Protein 4N73 (pdb70)

Nearest PDB structures (foldseek):
  6wms-assembly1_A  TM=9.899E-01  e=1.763E-24  Homo sapiens
  2v7c-assembly2_B  TM=9.076E-01  e=6.063E-20  Homo sapiens
  2v0v-assembly4_D  TM=8.828E-01  e=4.404E-19  Homo sapiens
  8d8i-assembly1_A  TM=8.859E-01  e=1.112E-15  Homo sapiens
  1s9q-assembly1_B  TM=8.110E-01  e=9.379E-07  Mus musculus

CATH classification: 1.10.565.10

Sequence (198 aa):
HLVCPMSKSPYVDPHKSGHEIWEEFSMSFTPAVKEVVEFAKRIPGFRDLSQHDQVNLLKAGTFEVLMVRFASLFDAKERTVTFLSGKKYSVDDLHSMGAGDLLNSMFEFSEKLNALQLSDEEMSLFTAVVLVSADRSGIENVNSVEALQETLIRALRTLIMKNHPNEASIFTKLLLKLPDLRSLNNNMHSEELLAFKVH

Solvent-accessible surface area: 11214 Å² total; per-residue (Å²): 113,15,48,29,18,30,9,68,24,0,142,37,60,130,174,77,64,28,137,85,12,94,80,74,21,24,138,19,42,41,68,6,53,131,85,5,56,100,38,0,75,156,9,92,23,0,126,131,10,39,133,78,0,7,98,24,0,26,166,25,0,22,42,2,5,19,10,3,118,26,1,84,24,9,47,34,184,108,170,24,0,25,2,62,53,48,115,130,31,38,21,114,80,2,76,100,23,60,15,29,120,25,18,55,34,17,21,122,14,1,93,138,7,58,64,36,145,31,52,125,125,4,48,50,35,1,10,6,0,1,0,0,10,0,59,61,105,33,17,115,72,63,122,44,0,80,59,18,41,95,82,17,30,147,42,0,113,86,20,0,84,146,59,42,102,145,87,60,56,7,26,71,95,0,53,110,21,31,83,71,0,61,56,6,21,89,66,37,47,124,108,86,152,83,62,77,31,221

Secondary structure (DSSP, 8-state):
----TTSS-S---TTS-HHHHHHHHHHHHHHHHHHHHHHHTTSGGGGGS-HHHHHHHHHHHHHHHHHHHTGGGEETTTTEEE-TTS-EEEHHHHHHTT--HHHHHHHHHHHHHHHT---HHHHHHHHHHHHHTS--TT-S-HHHHHHHHHHHHHHHHHHHHHH-TT-THHHHHHHHHHHHHHHHHHHHHHHHHT----

Foldseek 3Di:
DQLDLLALDRDDDLVDDPVRRVVNSCVSNVVLLVVVVVLLVPLVLLVVADPQQNVVLSVQQSQLLVLLVLLVQQDLVQQWGQHSNRDIDHPVVSVVVPDDDLVVLSNVLSVVSVVLVDDPVLSSLLSNLRSLLGDCVRPDCVVSSVVSNVVSLVVNQVVCCVVPVPCSVVSVVSVVCNVSSVVSSVVVVVVVVPDDSD

GO terms:
  GO:1990837 sequence-specific double-stranded DNA binding (F, IDA)
  GO:0005634 nucleus (C, IDA)
  GO:0000978 RNA polymerase II cis-regulatory region sequence-specific DNA binding (F, IDA)
  GO:0045892 negative regulation of DNA-templated transcription (P, IDA)
  GO:0005515 protein binding (F, IPI)
  GO:0005654 nucleoplasm (C, TAS)
  GO:0005654 nucleoplasm (C, IDA)
  GO:0004879 nuclear receptor activity (F, TAS)
  GO:0005634 nucleus (C, TAS)
  GO:0006355 regulation of DNA-templated transcription (P, TAS)

B-factor: mean 26.61, std 11.88, range [7.2, 94.13]

InterPro domains:
  IPR000536 Nuclear hormone receptor, ligand-binding domain [PF00104] (403-577)
  IPR000536 Nuclear hormone receptor, ligand-binding domain [PS51843] (369-579)
  IPR000536 Nuclear hormone receptor, ligand-binding domain [SM00430] (407-565)
  IPR001628 Zinc finger, nuclear hormone receptor-type [PF00105] (102-171)
  IPR001628 Zinc finger, nuclear hormone receptor-type [PR00047] (103-119)
  IPR001628 Zinc finger, nuclear hormone receptor-type [PR00047] (119-134)
  IPR001628 Zinc finger, nuclear hormone receptor-type [PR00047] (153-161)
  IPR001628 Zinc finger, nuclear hormone receptor-type [PR00047] (161-169)
  IPR001628 Zinc finger, nuclear hormone receptor-type [PS00031] (103-129)
  IPR001628 Zinc finger, nuclear hormone receptor-type [PS51030] (100-176)
  IPR001628 Zinc finger, nuclear hormone receptor-type [SM00399] (100-172)
  IPR001723 Nuclear hormone receptor [PR00398] (165-175)
  IPR001723 Nuclear hormone receptor [PR00398] (408-429)
  IPR001723 Nuclear hormone receptor [PR00398] (429-445)
  IPR001723 Nuclear hormone receptor [PR00398] (496-511)
  IPR001723 Nuclear hormone receptor [PR00398] (553-570)
  IPR013088 Zinc finger, NHR/GATA-type [G3DSA:3.30.50.10] (94-187)
  IPR035500 Nuclear hormone receptor-like domain superfamily [G3DSA:1.10.565.10] (232-579)
  IPR035500 Nuclear hormone receptor-like domain superfamily [SSF48508] (379-577)
  IPR050234 Nuclear hormone receptor family NR1 subfamily [PTHR24082] (50-577)

Structure (mmCIF, N/CA/C/O backbone):
data_4N73
#
_entry.id   4N73
#
_cell.length_a   73.660
_cell.length_b   48.680
_cell.length_c   69.750
_cell.angle_alpha   90.00
_cell.angle_beta   90.00
_cell.angle_gamma   90.00
#
_symmetry.space_group_name_H-M   'P 21 21 2'
#
loop_
_entity.id
_entity.type
_entity.pdbx_description
1 polymer 'Nuclear receptor subfamily 1 group D member 2'
2 non-polymer 'PROTOPORPHYRIN IX CONTAINING CO'
3 water water
#
loop_
_atom_site.group_PDB
_atom_site.id
_atom_site.type_symbol
_atom_site.label_atom_id
_atom_site.label_alt_id
_atom_site.label_comp_id
_atom_site.label_asym_id
_atom_site.label_entity_id
_atom_site.label_seq_id
_atom_site.pdbx_PDB_ins_code
_atom_site.Cartn_x
_atom_site.Cartn_y
_atom_site.Cartn_z
_atom_site.occupancy
_atom_site.B_iso_or_equiv
_atom_site.auth_seq_id
_atom_site.auth_comp_id
_atom_site.auth_asym_id
_atom_site.auth_atom_id
_atom_site.pdbx_PDB_model_num
ATOM 1 N N . HIS A 1 2 ? 14.023 -9.838 -35.044 1.00 24.73 381 HIS A N 1
ATOM 2 C CA . HIS A 1 2 ? 14.647 -9.786 -33.739 1.00 27.07 381 HIS A CA 1
ATOM 3 C C . HIS A 1 2 ? 14.489 -11.096 -33.003 1.00 29.24 381 HIS A C 1
ATOM 4 O O . HIS A 1 2 ? 13.802 -12.040 -33.463 1.00 28.97 381 HIS A O 1
ATOM 18 N N . LEU A 1 3 ? 15.145 -11.130 -31.852 1.00 24.89 382 LEU A N 1
ATOM 19 C CA . LEU A 1 3 ? 15.102 -12.266 -30.949 1.00 29.98 382 LEU A CA 1
ATOM 20 C C . LEU A 1 3 ? 14.957 -11.743 -29.526 1.00 21.64 382 LEU A C 1
ATOM 21 O O . LEU A 1 3 ? 15.955 -11.525 -28.854 1.00 24.71 382 LEU A O 1
ATOM 37 N N . VAL A 1 4 ? 13.723 -11.535 -29.073 1.00 19.79 383 VAL A N 1
ATOM 38 C CA . VAL A 1 4 ? 13.493 -10.771 -27.842 1.00 23.72 383 VAL A CA 1
ATOM 39 C C . VAL A 1 4 ? 13.497 -11.628 -26.574 1.00 24.10 383 VAL A C 1
ATOM 40 O O . VAL A 1 4 ? 12.787 -11.365 -25.609 1.00 13.35 383 VAL A O 1
ATOM 53 N N . CYS A 1 5 ? 14.353 -12.630 -26.561 1.00 22.70 384 CYS A N 1
ATOM 54 C CA . CYS A 1 5 ? 14.482 -13.495 -25.405 1.00 14.39 384 CYS A CA 1
ATOM 55 C C . CYS A 1 5 ? 15.749 -13.138 -24.683 1.00 17.75 384 CYS A C 1
ATOM 56 O O . CYS A 1 5 ? 16.818 -13.152 -25.324 1.00 20.55 384 CYS A O 1
ATOM 64 N N . PRO A 1 6 ?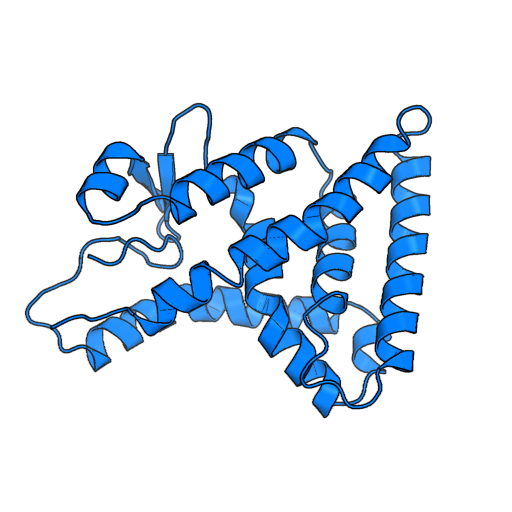 15.665 -12.829 -23.378 1.00 17.95 385 PRO A N 1
ATOM 65 C CA . PRO A 1 6 ? 16.882 -12.390 -22.685 1.00 21.65 385 PRO A CA 1
ATOM 66 C C . PRO A 1 6 ? 17.922 -13.470 -22.417 1.00 19.53 385 PRO A C 1
ATOM 67 O O . PRO A 1 6 ? 18.966 -13.181 -21.831 1.00 19.34 385 PRO A O 1
ATOM 78 N N . MET A 1 7 ? 17.641 -14.704 -22.810 1.00 12.11 386 MET A N 1
ATOM 79 C CA . MET A 1 7 ? 18.656 -15.746 -22.794 1.00 17.76 386 MET A CA 1
ATOM 80 C C . MET A 1 7 ? 19.652 -15.543 -23.960 1.00 19.78 386 MET A C 1
ATOM 81 O O . MET A 1 7 ? 20.741 -16.143 -23.996 1.00 21.29 386 MET A O 1
ATOM 95 N N . SER A 1 8 ? 19.251 -14.748 -24.947 1.00 15.49 387 SER A N 1
ATOM 96 C CA . SER A 1 8 ? 20.158 -14.312 -26.005 1.00 15.22 387 SER A CA 1
ATOM 97 C C . SER A 1 8 ? 21.188 -13.282 -25.488 1.00 27.80 387 SER A C 1
ATOM 98 O O . SER A 1 8 ? 20.999 -12.673 -24.411 1.00 21.77 387 SER A O 1
ATOM 106 N N . LYS A 1 9 ? 22.279 -13.072 -26.237 1.00 26.05 388 LYS A N 1
ATOM 107 C CA . LYS A 1 9 ? 23.213 -12.000 -25.887 1.00 26.93 388 LYS A CA 1
ATOM 108 C C . LYS A 1 9 ? 22.641 -10.646 -26.304 1.00 23.92 388 LYS A C 1
ATOM 109 O O . LYS A 1 9 ? 22.962 -9.632 -25.710 1.00 29.98 388 LYS A O 1
ATOM 116 N N . SER A 1 10 ? 21.797 -10.638 -27.327 1.00 27.81 389 SER A N 1
ATOM 117 C CA . SER A 1 10 ? 21.188 -9.400 -27.815 1.00 24.67 389 SER A CA 1
ATOM 118 C C . SER A 1 10 ? 19.933 -9.727 -28.603 1.00 26.34 389 SER A C 1
ATOM 119 O O . SER A 1 10 ? 19.806 -10.816 -29.161 1.00 22.51 389 SER A O 1
ATOM 127 N N . PRO A 1 11 ? 18.997 -8.776 -28.668 1.00 27.01 390 PRO A N 1
ATOM 128 C CA . PRO A 1 11 ? 17.786 -9.007 -29.442 1.00 23.67 390 PRO A CA 1
ATOM 129 C C . PRO A 1 11 ? 17.967 -8.756 -30.939 1.00 21.64 390 PRO A C 1
ATOM 130 O O . PRO A 1 11 ? 17.044 -8.975 -31.693 1.00 23.71 390 PRO A O 1
ATOM 141 N N . TYR A 1 12 ? 19.133 -8.280 -31.358 1.00 22.30 391 TYR A N 1
ATOM 142 C CA . TYR A 1 12 ? 19.345 -7.987 -32.765 1.00 21.58 391 TYR A CA 1
ATOM 143 C C . TYR A 1 12 ? 19.854 -9.218 -33.470 1.00 25.52 391 TYR A C 1
ATOM 144 O O . TYR A 1 12 ? 20.729 -9.904 -32.972 1.00 36.09 391 TYR A O 1
ATOM 162 N N . VAL A 1 13 ? 19.249 -9.490 -34.617 1.00 24.14 392 VAL A N 1
ATOM 163 C CA . VAL A 1 13 ? 19.549 -10.643 -35.452 1.00 35.90 392 VAL A CA 1
ATOM 164 C C . VAL A 1 13 ? 20.075 -10.218 -36.824 1.00 36.65 392 VAL A C 1
ATOM 165 O O . VAL A 1 13 ? 19.428 -9.430 -37.536 1.00 33.93 392 VAL A O 1
ATOM 178 N N . ASP A 1 14 ? 21.250 -10.743 -37.175 1.00 31.34 393 ASP A N 1
ATOM 179 C CA . ASP A 1 14 ? 21.850 -10.524 -38.492 1.00 38.05 393 ASP A CA 1
ATOM 180 C C . ASP A 1 14 ? 21.024 -11.155 -39.603 1.00 39.74 393 ASP A C 1
ATOM 181 O O . ASP A 1 14 ? 21.026 -12.382 -39.753 1.00 33.49 393 ASP A O 1
ATOM 190 N N . PRO A 1 15 ? 20.377 -10.323 -40.439 1.00 39.78 394 PRO A N 1
ATOM 191 C CA . PRO A 1 15 ? 19.483 -10.899 -41.446 1.00 44.63 394 PRO A CA 1
ATOM 192 C C . PRO A 1 15 ? 20.200 -11.645 -42.572 1.00 34.30 394 PRO A C 1
ATOM 193 O O . PRO A 1 15 ? 19.503 -12.172 -43.423 1.00 38.06 394 PRO A O 1
ATOM 204 N N . HIS A 1 16 ? 21.532 -11.698 -42.588 1.00 35.34 395 HIS A N 1
ATOM 205 C CA . HIS A 1 16 ? 22.216 -12.502 -43.606 1.00 49.36 395 HIS A CA 1
ATOM 206 C C . HIS A 1 16 ? 22.441 -13.945 -43.135 1.00 46.97 395 HIS A C 1
ATOM 207 O O . HIS A 1 16 ? 22.463 -14.880 -43.947 1.00 45.54 395 HIS A O 1
ATOM 222 N N . LYS A 1 17 ? 22.612 -14.116 -41.828 1.00 41.16 396 LYS A N 1
ATOM 223 C CA . LYS A 1 17 ? 22.860 -15.430 -41.249 1.00 33.84 396 LYS A CA 1
ATOM 224 C C . LYS A 1 17 ? 21.666 -16.360 -41.447 1.00 33.78 396 LYS A C 1
ATOM 225 O O . LYS A 1 17 ? 20.522 -15.917 -41.467 1.00 24.54 396 LYS A O 1
ATOM 244 N N . SER A 1 18 ? 21.923 -17.655 -41.615 1.00 31.31 397 SER A N 1
ATOM 245 C CA . SER A 1 18 ? 20.827 -18.593 -41.794 1.00 30.97 397 SER A CA 1
ATOM 246 C C . SER A 1 18 ? 20.230 -18.876 -40.433 1.00 26.52 397 SER A C 1
ATOM 247 O O . SER A 1 18 ? 20.871 -18.641 -39.408 1.00 29.85 397 SER A O 1
ATOM 255 N N . GLY A 1 19 ? 19.006 -19.392 -40.435 1.00 31.13 398 GLY A N 1
ATOM 256 C CA . GLY A 1 19 ? 18.339 -19.801 -39.218 1.00 39.49 398 GLY A CA 1
ATOM 257 C C . GLY A 1 19 ? 19.149 -20.800 -38.411 1.00 33.85 398 GLY A C 1
ATOM 258 O O . GLY A 1 19 ? 19.149 -20.749 -37.176 1.00 27.94 398 GLY A O 1
ATOM 262 N N . HIS A 1 20 ? 19.857 -21.708 -39.078 1.00 32.01 399 HIS A N 1
ATOM 263 C CA . HIS A 1 20 ? 20.615 -22.682 -38.315 1.00 27.38 399 HIS A CA 1
ATOM 264 C C . HIS A 1 20 ? 21.695 -21.929 -37.564 1.00 24.11 399 HIS A C 1
ATOM 265 O O . HIS A 1 20 ? 21.970 -22.172 -36.379 1.00 21.08 399 HIS A O 1
ATOM 280 N N . GLU A 1 21 ? 22.317 -21.010 -38.280 1.00 24.43 400 GLU A N 1
ATOM 281 C CA . GLU A 1 21 ? 23.418 -20.241 -37.735 1.00 29.72 400 GLU A CA 1
ATOM 282 C C . GLU A 1 21 ? 22.931 -19.365 -36.561 1.00 21.56 400 GLU A C 1
ATOM 283 O O . GLU A 1 21 ? 23.606 -19.256 -35.541 1.00 22.13 400 GLU A O 1
ATOM 295 N N . ILE A 1 22 ? 21.765 -18.750 -36.710 1.00 24.21 401 ILE A N 1
ATOM 296 C CA . ILE A 1 22 ? 21.201 -17.913 -35.644 1.00 24.92 401 ILE A CA 1
ATOM 297 C C . ILE A 1 22 ? 20.971 -18.754 -34.392 1.00 25.83 401 ILE A C 1
ATOM 298 O O . ILE A 1 22 ? 21.400 -18.393 -33.297 1.00 24.56 401 ILE A O 1
ATOM 314 N N . TRP A 1 23 ? 20.330 -19.903 -34.579 1.00 24.78 402 TRP A N 1
ATOM 315 C CA . TRP A 1 23 ? 20.000 -20.779 -33.457 1.00 29.05 402 TRP A CA 1
ATOM 316 C C . TRP A 1 23 ? 21.234 -21.296 -32.730 1.00 25.93 402 TRP A C 1
ATOM 317 O O . TRP A 1 23 ? 21.253 -21.434 -31.503 1.00 24.93 402 TRP A O 1
ATOM 338 N N . GLU A 1 24 ? 22.270 -21.594 -33.499 1.00 22.12 403 GLU A N 1
ATOM 339 C CA . GLU A 1 24 ? 23.493 -22.116 -32.938 1.00 31.11 403 GLU A CA 1
ATOM 340 C C . GLU A 1 24 ? 24.162 -21.038 -32.102 1.00 25.48 403 GLU A C 1
ATOM 341 O O . GLU A 1 24 ? 24.680 -21.304 -31.032 1.00 19.51 403 GLU A O 1
ATOM 353 N N . GLU A 1 25 ? 24.169 -19.813 -32.615 1.00 25.37 404 GLU A N 1
ATOM 354 C CA . GLU A 1 25 ? 24.685 -18.699 -31.839 1.00 25.95 404 GLU A CA 1
ATOM 355 C C . GLU A 1 25 ? 23.873 -18.567 -30.543 1.00 18.45 404 GLU A C 1
ATOM 356 O O . GLU A 1 25 ? 24.426 -18.536 -29.450 1.00 21.08 404 GLU A O 1
ATOM 363 N N . PHE A 1 26 ? 22.561 -18.531 -30.671 1.00 21.53 405 PHE A N 1
ATOM 364 C CA . PHE A 1 26 ? 21.671 -18.418 -29.517 1.00 23.19 405 PHE A CA 1
ATOM 365 C C . PHE A 1 26 ? 22.018 -19.510 -28.490 1.00 20.65 405 PHE A C 1
ATOM 366 O O . PHE A 1 26 ? 22.085 -19.258 -27.291 1.00 22.62 405 PHE A O 1
ATOM 383 N N . SER A 1 27 ? 22.318 -20.711 -28.978 1.00 24.43 406 SER A N 1
ATOM 384 C CA . SER A 1 27 ? 22.539 -21.869 -28.100 1.00 23.59 406 SER A CA 1
ATOM 385 C C . SER A 1 27 ? 23.803 -21.775 -27.241 1.00 24.09 406 SER A C 1
ATOM 386 O O . SER A 1 27 ? 23.866 -22.317 -26.131 1.00 19.58 406 SER A O 1
ATOM 394 N N . MET A 1 28 ? 24.831 -21.127 -27.765 1.00 21.56 407 MET A N 1
ATOM 395 C CA . MET A 1 28 ? 26.021 -20.868 -26.986 1.00 24.08 407 MET A CA 1
ATOM 396 C C . MET A 1 28 ? 25.699 -19.948 -25.829 1.00 22.95 407 MET A C 1
ATOM 397 O O . MET A 1 28 ? 26.389 -19.954 -24.823 1.00 21.57 407 MET A O 1
ATOM 411 N N . SER A 1 29 ? 24.658 -19.138 -25.987 1.00 24.17 408 SER A N 1
ATOM 412 C CA . SER A 1 29 ? 24.236 -18.244 -24.927 1.00 20.32 408 SER A CA 1
ATOM 413 C C . SER A 1 29 ? 23.361 -18.962 -23.890 1.00 24.31 408 SER A C 1
ATOM 414 O O . SER A 1 29 ? 23.624 -18.841 -22.709 1.00 20.13 408 SER A O 1
ATOM 422 N N . PHE A 1 30 ? 22.338 -19.719 -24.306 1.00 28.51 409 PHE A N 1
ATOM 423 C CA . PHE A 1 30 ? 21.450 -20.340 -23.312 1.00 22.09 409 PHE A CA 1
ATOM 424 C C . PHE A 1 30 ? 21.927 -21.704 -22.790 1.00 22.14 409 PHE A C 1
ATOM 425 O O . PHE A 1 30 ? 21.514 -22.103 -21.703 1.00 17.80 409 PHE A O 1
ATOM 442 N N . THR A 1 31 ? 22.781 -22.421 -23.521 1.00 21.05 410 THR A N 1
ATOM 443 C CA . THR A 1 31 ? 23.099 -23.787 -23.112 1.00 24.14 410 THR A CA 1
ATOM 444 C C . THR A 1 31 ? 23.747 -23.833 -21.710 1.00 22.86 410 THR A C 1
ATOM 445 O O . THR A 1 31 ? 23.386 -24.673 -20.882 1.00 24.42 410 THR A O 1
ATOM 456 N N . PRO A 1 32 ? 24.698 -22.936 -21.427 1.00 24.20 411 PRO A N 1
ATOM 457 C CA . PRO A 1 32 ? 25.284 -22.967 -20.077 1.00 23.14 411 PRO A CA 1
ATOM 458 C C . PRO A 1 32 ? 24.261 -22.819 -18.947 1.00 26.79 411 PRO A C 1
ATOM 459 O O . PRO A 1 32 ? 24.445 -23.399 -17.884 1.00 23.04 411 PRO A O 1
ATOM 470 N N . ALA A 1 33 ? 23.200 -22.048 -19.173 1.00 24.23 412 ALA A N 1
ATOM 471 C CA . ALA A 1 33 ? 22.182 -21.902 -18.162 1.00 22.24 412 ALA A CA 1
ATOM 472 C C . ALA A 1 33 ? 21.433 -23.220 -18.004 1.00 25.26 412 ALA A C 1
ATOM 473 O O . ALA A 1 33 ? 21.139 -23.640 -16.887 1.00 20.74 412 ALA A O 1
ATOM 480 N N . VAL A 1 34 ? 21.121 -23.867 -19.125 1.00 18.41 413 VAL A N 1
ATOM 481 C CA . VAL A 1 34 ? 20.457 -25.163 -19.084 1.00 24.12 413 VAL A CA 1
ATOM 482 C C . VAL A 1 34 ? 21.260 -26.199 -18.296 1.00 22.76 413 VAL A C 1
ATOM 483 O O . VAL A 1 34 ?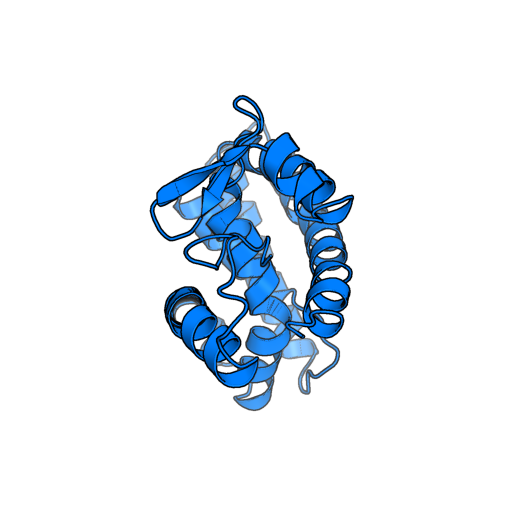 20.721 -26.910 -17.423 1.00 20.71 413 VAL A O 1
ATOM 496 N N . LYS A 1 35 ? 22.549 -26.301 -18.596 1.00 21.95 414 LYS A N 1
ATOM 497 C CA . LYS A 1 35 ? 23.402 -27.291 -17.936 1.00 23.13 414 LYS A CA 1
ATOM 498 C C . LYS A 1 35 ? 23.451 -27.036 -16.451 1.00 24.71 414 LYS A C 1
ATOM 499 O O . LYS A 1 35 ? 23.615 -27.977 -15.662 1.00 20.05 414 LYS A O 1
ATOM 518 N N . GLU A 1 36 ? 23.315 -25.760 -16.062 1.00 19.54 415 GLU A N 1
ATOM 519 C CA . GLU A 1 36 ? 23.358 -25.386 -14.657 1.00 20.14 415 GLU A CA 1
ATOM 520 C C . GLU A 1 36 ? 22.143 -25.925 -13.881 1.00 21.99 415 GLU A C 1
ATOM 521 O O . GLU A 1 36 ? 22.262 -26.295 -12.697 1.00 18.55 415 GLU A O 1
ATOM 533 N N . VAL A 1 37 ? 20.993 -25.985 -14.559 1.00 19.83 416 VAL A N 1
ATOM 534 C CA . VAL A 1 37 ? 19.809 -26.623 -13.995 1.00 17.49 416 VAL A CA 1
ATOM 535 C C . VAL A 1 37 ? 20.027 -28.144 -13.799 1.00 12.35 416 VAL A C 1
ATOM 536 O O . VAL A 1 37 ? 19.648 -28.703 -12.761 1.00 16.78 416 VAL A O 1
ATOM 549 N N . VAL A 1 38 ? 20.677 -28.808 -14.755 1.00 15.17 417 VAL A N 1
ATOM 550 C CA . VAL A 1 38 ? 21.023 -30.221 -14.580 1.00 18.81 417 VAL A CA 1
ATOM 551 C C . VAL A 1 38 ? 21.888 -30.446 -13.345 1.00 21.36 417 VAL A C 1
ATOM 552 O O . VAL A 1 38 ? 21.639 -31.376 -12.552 1.00 19.05 417 VAL A O 1
ATOM 565 N N . GLU A 1 39 ? 22.902 -29.606 -13.173 1.00 15.88 418 GLU A N 1
ATOM 566 C CA . GLU A 1 39 ? 23.789 -29.712 -12.011 1.00 25.39 418 GLU A CA 1
ATOM 567 C C . GLU A 1 39 ? 23.051 -29.485 -10.697 1.00 22.52 418 GLU A C 1
ATOM 568 O O . GLU A 1 39 ? 23.324 -30.146 -9.688 1.00 23.19 418 GLU A O 1
ATOM 580 N N . PHE A 1 40 ? 22.095 -28.563 -10.729 1.00 17.45 419 PHE A N 1
ATOM 581 C CA . PHE A 1 40 ? 21.286 -28.244 -9.577 1.00 20.90 419 PHE A CA 1
ATOM 582 C C . PHE A 1 40 ? 20.373 -29.424 -9.196 1.00 16.02 419 PHE A C 1
ATOM 583 O O . PHE A 1 40 ? 20.208 -29.758 -8.021 1.00 17.27 419 PHE A O 1
ATOM 600 N N . ALA A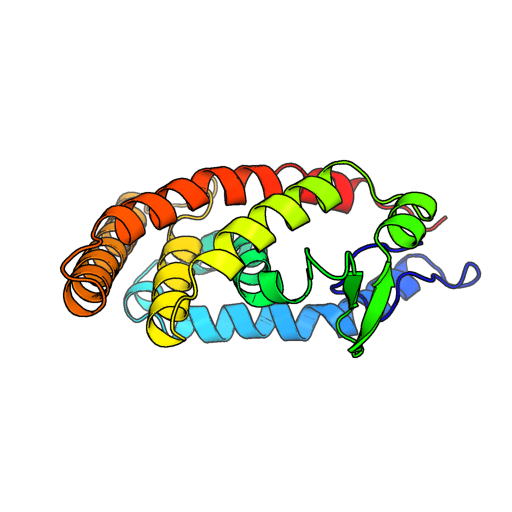 1 41 ? 19.782 -30.037 -10.210 1.00 14.47 420 ALA A N 1
ATOM 601 C CA . ALA A 1 41 ? 18.902 -31.183 -10.027 1.00 13.23 420 ALA A CA 1
ATOM 602 C C . ALA A 1 41 ? 19.680 -32.262 -9.307 1.00 21.62 420 ALA A C 1
ATOM 603 O O . ALA A 1 41 ? 19.227 -32.821 -8.300 1.00 16.25 420 ALA A O 1
ATOM 610 N N . LYS A 1 42 ? 20.881 -32.526 -9.815 1.00 23.95 421 LYS A N 1
ATOM 611 C CA . LYS A 1 42 ? 21.729 -33.570 -9.249 1.00 28.35 421 LYS A CA 1
ATOM 612 C C . LYS A 1 42 ? 22.026 -33.348 -7.776 1.00 25.03 421 LYS A C 1
ATOM 613 O O . LYS A 1 42 ? 22.395 -34.298 -7.086 1.00 26.31 421 LYS A O 1
ATOM 632 N N . ARG A 1 43 ? 21.842 -32.124 -7.280 1.00 21.88 422 ARG A N 1
ATOM 633 C CA . ARG A 1 43 ? 22.127 -31.850 -5.871 1.00 24.06 422 ARG A CA 1
ATOM 634 C C . ARG A 1 43 ? 20.901 -31.933 -4.986 1.00 23.10 422 ARG A C 1
ATOM 635 O O . ARG A 1 43 ? 21.032 -31.912 -3.765 1.00 25.09 422 ARG A O 1
ATOM 656 N N . ILE A 1 44 ? 19.720 -32.070 -5.583 1.00 17.98 423 ILE A N 1
ATOM 657 C CA . ILE A 1 44 ? 18.536 -32.433 -4.819 1.00 16.63 423 ILE A CA 1
ATOM 658 C C . ILE A 1 44 ? 18.614 -33.949 -4.491 1.00 17.06 423 ILE A C 1
ATOM 659 O O . ILE A 1 44 ? 18.412 -34.777 -5.369 1.00 23.71 423 ILE A O 1
ATOM 675 N N . PRO A 1 45 ? 18.884 -34.332 -3.231 1.00 26.02 424 PRO A N 1
ATOM 676 C CA . PRO A 1 45 ? 19.202 -35.764 -3.004 1.00 26.06 424 PRO A CA 1
ATOM 677 C C . PRO A 1 45 ? 18.138 -36.782 -3.495 1.00 27.27 424 PRO A C 1
ATOM 678 O O . PRO A 1 45 ? 18.488 -37.790 -4.109 1.00 21.32 424 PRO A O 1
ATOM 689 N N . GLY A 1 46 ? 16.860 -36.508 -3.271 1.00 18.74 425 GLY A N 1
ATOM 690 C CA . GLY A 1 46 ? 15.823 -37.425 -3.708 1.00 17.11 425 GLY A CA 1
ATOM 691 C C . GLY A 1 46 ? 15.631 -37.523 -5.202 1.00 15.52 425 GLY A C 1
ATOM 692 O O . GLY A 1 46 ? 15.002 -38.476 -5.699 1.00 17.70 425 GLY A O 1
ATOM 696 N N . PHE A 1 47 ? 16.141 -36.532 -5.945 1.00 19.93 426 PHE A N 1
ATOM 697 C CA . PHE A 1 47 ? 16.071 -36.547 -7.409 1.00 14.40 426 PHE A CA 1
ATOM 698 C C . PHE A 1 47 ? 16.845 -37.731 -8.028 1.00 17.35 426 PHE A C 1
ATOM 699 O O . PHE A 1 47 ? 16.385 -38.364 -8.984 1.00 12.30 426 PHE A O 1
ATOM 716 N N . ARG A 1 48 ? 18.008 -38.043 -7.465 1.00 12.74 427 ARG A N 1
ATOM 717 C CA . ARG A 1 48 ? 18.808 -39.180 -7.927 1.00 17.56 427 ARG A CA 1
ATOM 718 C C . ARG A 1 48 ? 18.120 -40.535 -7.711 1.00 15.11 427 ARG A C 1
ATOM 719 O O . ARG A 1 48 ? 18.542 -41.541 -8.285 1.00 18.50 427 ARG A O 1
ATOM 740 N N . ASP A 1 49 ? 17.102 -40.573 -6.857 1.00 15.34 428 ASP A N 1
ATOM 741 C CA . ASP A 1 49 ? 16.383 -41.827 -6.547 1.00 15.80 428 ASP A CA 1
ATOM 742 C C . ASP A 1 49 ? 15.174 -42.009 -7.460 1.00 19.67 428 ASP A C 1
ATOM 743 O O . ASP A 1 49 ? 14.610 -43.117 -7.549 1.00 13.46 428 ASP A O 1
ATOM 752 N N . LEU A 1 50 ? 14.785 -40.958 -8.178 1.00 12.15 429 LEU A N 1
ATOM 753 C CA . LEU A 1 50 ? 13.806 -41.115 -9.251 1.00 13.32 429 LEU A CA 1
ATOM 754 C C . LEU A 1 50 ? 14.400 -41.956 -10.375 1.00 15.39 429 LEU A C 1
ATOM 755 O O . LEU A 1 50 ? 15.617 -42.014 -10.538 1.00 14.74 429 LEU A O 1
ATOM 771 N N . SER A 1 51 ? 13.541 -42.579 -11.172 1.00 13.18 430 SER A N 1
ATOM 772 C CA . SER A 1 51 ? 13.984 -43.312 -12.356 1.00 18.41 430 SER A CA 1
ATOM 773 C C . SER A 1 51 ? 14.762 -42.409 -13.296 1.00 18.24 430 SER A C 1
ATOM 774 O O . SER A 1 51 ? 14.523 -41.195 -13.330 1.00 17.30 430 SER A O 1
ATOM 782 N N . GLN A 1 52 ? 15.708 -42.965 -14.050 1.00 19.31 431 GLN A N 1
ATOM 783 C CA . GLN A 1 52 ? 16.452 -42.1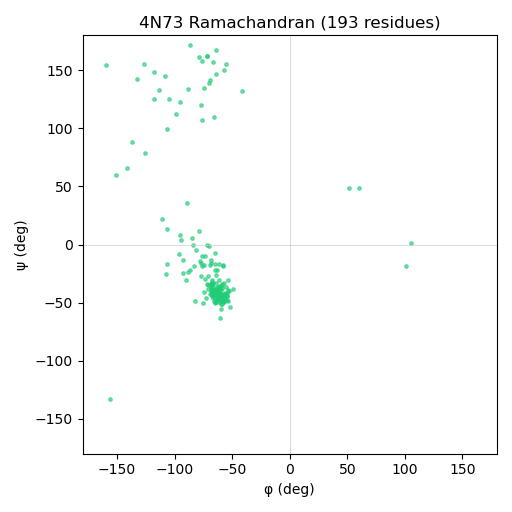42 -15.017 1.00 21.13 431 GLN A CA 1
ATOM 784 C C . GLN A 1 52 ? 15.476 -41.442 -15.989 1.00 18.73 431 GLN A C 1
ATOM 785 O O . GLN A 1 52 ? 15.652 -40.265 -16.378 1.00 13.52 431 GLN A O 1
ATOM 799 N N . HIS A 1 53 ? 14.472 -42.198 -16.419 1.00 14.75 432 HIS A N 1
ATOM 800 C CA . HIS A 1 53 ? 13.496 -41.667 -17.349 1.00 19.35 432 HIS A CA 1
ATOM 801 C C . HIS A 1 53 ? 12.787 -40.485 -16.717 1.00 17.82 432 HIS A C 1
ATOM 802 O O . HIS A 1 53 ? 12.545 -39.503 -17.377 1.00 13.60 432 HIS A O 1
ATOM 817 N N . ASP A 1 54 ? 12.428 -40.591 -15.448 1.00 14.54 433 ASP A N 1
ATOM 818 C CA . ASP A 1 54 ? 11.675 -39.520 -14.820 1.00 18.02 433 ASP A CA 1
ATOM 819 C C . ASP A 1 54 ? 12.557 -38.315 -14.545 1.00 17.17 433 ASP A C 1
ATOM 820 O O . ASP A 1 54 ? 12.061 -37.182 -14.530 1.00 16.08 433 ASP A O 1
ATOM 829 N N . GLN A 1 55 ? 13.853 -38.538 -14.310 1.00 15.09 434 GLN A N 1
ATOM 830 C CA . GLN A 1 55 ? 14.744 -37.401 -14.070 1.00 20.82 434 GLN A CA 1
ATOM 831 C C . GLN A 1 55 ? 14.792 -36.501 -15.304 1.00 18.41 434 GLN A C 1
ATOM 832 O O . GLN A 1 55 ? 14.688 -35.253 -15.229 1.00 13.98 434 GLN A O 1
ATOM 846 N N . VAL A 1 56 ? 14.961 -37.170 -16.429 1.00 18.27 435 VAL A N 1
ATOM 847 C CA . VAL A 1 56 ? 15.089 -36.541 -17.735 1.00 17.04 435 VAL A CA 1
ATOM 848 C C . VAL A 1 56 ? 13.790 -35.863 -18.091 1.00 19.06 435 VAL A C 1
ATOM 849 O O . VAL A 1 56 ? 13.828 -34.771 -18.599 1.00 14.02 435 VAL A O 1
ATOM 862 N N . ASN A 1 57 ? 12.655 -36.511 -17.818 1.00 16.82 436 ASN A N 1
ATOM 863 C CA . ASN A 1 57 ? 11.368 -35.894 -18.084 1.00 19.29 436 ASN A CA 1
ATOM 864 C C . ASN A 1 57 ? 11.079 -34.625 -17.230 1.00 18.03 436 ASN A C 1
ATOM 865 O O . ASN A 1 57 ? 10.659 -33.614 -17.777 1.00 15.95 436 ASN A O 1
ATOM 876 N N . LEU A 1 58 ? 11.326 -34.680 -15.919 1.00 11.69 437 LEU A N 1
ATOM 877 C CA . LEU A 1 58 ? 11.211 -33.497 -15.078 1.00 14.77 437 LEU A CA 1
ATOM 878 C C . LEU A 1 58 ? 12.123 -32.385 -15.564 1.00 14.33 437 LEU A C 1
ATOM 879 O O . LEU A 1 58 ? 11.699 -31.226 -15.658 1.00 17.21 437 LEU A O 1
ATOM 895 N N . LEU A 1 59 ? 13.365 -32.695 -15.908 1.00 12.51 438 LEU A N 1
ATOM 896 C CA . LEU A 1 59 ? 14.218 -31.633 -16.454 1.00 14.48 438 LEU A CA 1
ATOM 897 C C . LEU A 1 59 ? 13.661 -31.032 -17.758 1.00 15.21 438 LEU A C 1
ATOM 898 O O . LEU A 1 59 ? 13.787 -29.823 -18.045 1.00 16.93 438 LEU A O 1
ATOM 914 N N . LYS A 1 60 ? 13.099 -31.902 -18.581 1.00 13.75 439 LYS A N 1
ATOM 915 C CA . LYS A 1 60 ? 12.558 -31.508 -19.852 1.00 18.51 439 LYS A CA 1
ATOM 916 C C . LYS A 1 60 ? 11.451 -30.476 -19.672 1.00 15.55 439 LYS A C 1
ATOM 917 O O . LYS A 1 60 ? 11.429 -29.504 -20.371 1.00 9.72 439 LYS A O 1
ATOM 925 N N . ALA A 1 61 ? 10.546 -30.735 -18.729 1.00 14.34 440 ALA A N 1
ATOM 926 C CA . ALA A 1 61 ? 9.336 -29.953 -18.526 1.00 16.95 440 ALA A CA 1
ATOM 927 C C . ALA A 1 61 ? 9.572 -28.766 -17.576 1.00 16.65 440 ALA A C 1
ATOM 928 O O . ALA A 1 61 ? 8.833 -27.778 -17.585 1.00 22.19 440 ALA A O 1
ATOM 935 N N . GLY A 1 62 ? 10.595 -28.881 -16.736 1.00 16.30 441 GLY A N 1
ATOM 936 C CA . GLY A 1 62 ? 10.775 -27.939 -15.646 1.00 15.06 441 GLY A CA 1
ATOM 937 C C . GLY A 1 62 ? 11.902 -26.933 -15.791 1.00 13.78 441 GLY A C 1
ATOM 938 O O . GLY A 1 62 ? 11.977 -26.000 -15.021 1.00 14.69 441 GLY A O 1
ATOM 942 N N . THR A 1 63 ? 12.833 -27.193 -16.697 1.00 11.90 442 THR A N 1
ATOM 943 C CA . THR A 1 63 ? 14.020 -26.377 -16.817 1.00 12.87 442 THR A CA 1
ATOM 944 C C . THR A 1 63 ? 13.594 -24.904 -17.007 1.00 15.26 442 THR A C 1
ATOM 945 O O . THR A 1 63 ? 14.117 -23.993 -16.331 1.00 12.54 442 THR A O 1
ATOM 956 N N . PHE A 1 64 ? 12.602 -24.688 -17.867 1.00 10.26 443 PHE A N 1
ATOM 957 C CA . PHE A 1 64 ? 12.126 -23.317 -18.130 1.00 14.05 443 PHE A CA 1
ATOM 958 C C . PHE A 1 64 ? 11.659 -22.621 -16.863 1.00 14.07 443 PHE A C 1
ATOM 959 O O . PHE A 1 64 ? 11.953 -21.422 -16.626 1.00 11.39 443 PHE A O 1
ATOM 976 N N . GLU A 1 65 ? 10.896 -23.369 -16.065 1.00 12.63 444 GLU A N 1
ATOM 977 C CA . GLU A 1 65 ? 10.287 -22.803 -14.888 1.00 8.97 444 GLU A CA 1
ATOM 978 C C . GLU A 1 65 ? 11.358 -22.551 -13.864 1.00 12.03 444 GLU A C 1
ATOM 979 O O . GLU A 1 65 ? 11.265 -21.589 -13.138 1.00 13.07 444 GLU A O 1
ATOM 991 N N . VAL A 1 66 ? 12.382 -23.395 -13.811 1.00 14.95 445 VAL A N 1
ATOM 992 C CA . VAL A 1 66 ? 13.505 -23.174 -12.900 1.00 8.18 445 VAL A CA 1
ATOM 993 C C . VAL A 1 66 ? 14.261 -21.902 -13.279 1.00 14.72 445 VAL A C 1
ATOM 994 O O . VAL A 1 66 ? 14.546 -21.047 -12.447 1.00 10.79 445 VAL A O 1
ATOM 1007 N N . LEU A 1 67 ? 14.590 -21.811 -14.549 1.00 14.20 446 LEU A N 1
ATOM 1008 C CA . LEU A 1 67 ? 15.275 -20.635 -15.093 1.00 9.90 446 LEU A CA 1
ATOM 1009 C C . LEU A 1 67 ? 14.485 -19.327 -14.949 1.00 11.76 446 LEU A C 1
ATOM 1010 O O . LEU A 1 67 ? 15.088 -18.249 -14.754 1.00 10.43 446 LEU A O 1
ATOM 1026 N N . MET A 1 68 ? 13.161 -19.400 -15.097 1.00 10.61 447 MET A N 1
ATOM 1027 C CA . MET A 1 68 ? 12.280 -18.211 -14.898 1.00 15.75 447 MET A CA 1
ATOM 1028 C C . MET A 1 68 ? 12.377 -17.675 -13.464 1.00 15.71 447 MET A C 1
ATOM 1029 O O . MET A 1 68 ? 12.326 -16.453 -13.239 1.00 16.24 447 MET A O 1
ATOM 1043 N N . VAL A 1 69 ? 12.517 -18.581 -12.483 1.00 14.52 448 VAL A N 1
ATOM 1044 C CA . VAL A 1 69 ? 12.691 -18.180 -11.071 1.00 12.21 448 VAL A CA 1
ATOM 1045 C C . VAL A 1 69 ? 14.107 -17.620 -10.893 1.00 14.89 448 VAL A C 1
ATOM 1046 O O . VAL A 1 69 ? 14.324 -16.554 -10.298 1.00 16.31 448 VAL A O 1
ATOM 1059 N N . ARG A 1 70 ? 15.069 -18.337 -11.437 1.00 15.73 449 ARG A N 1
ATOM 1060 C CA . ARG A 1 70 ? 16.460 -17.987 -11.224 1.00 18.16 449 ARG A CA 1
ATOM 1061 C C . ARG A 1 70 ? 16.827 -16.669 -11.878 1.00 16.86 449 ARG A C 1
ATOM 1062 O O . ARG A 1 70 ? 17.688 -15.969 -11.364 1.00 16.99 449 ARG A O 1
ATOM 1083 N N . PHE A 1 71 ? 16.196 -16.371 -13.008 1.00 14.20 450 PHE A N 1
ATOM 1084 C CA . PHE A 1 71 ? 16.439 -15.126 -13.770 1.00 21.06 450 PHE A CA 1
ATOM 1085 C C . PHE A 1 71 ? 15.321 -14.059 -13.683 1.00 17.82 450 PHE A C 1
ATOM 1086 O O . PHE A 1 71 ? 15.297 -13.118 -14.479 1.00 16.30 450 PHE A O 1
ATOM 1103 N N . ALA A 1 72 ? 14.393 -14.215 -12.743 1.00 16.72 451 ALA A N 1
ATOM 1104 C CA . ALA A 1 72 ? 13.407 -13.184 -12.439 1.00 16.64 451 ALA A CA 1
ATOM 1105 C C . ALA A 1 72 ? 14.069 -11.795 -12.250 1.00 23.47 451 ALA A C 1
ATOM 1106 O O . ALA A 1 72 ? 13.542 -10.791 -12.697 1.00 18.68 451 ALA A O 1
ATOM 1113 N N . SER A 1 73 ? 15.243 -11.769 -11.627 1.00 17.16 452 SER A N 1
ATOM 1114 C CA . SER A 1 73 ? 15.994 -10.533 -11.397 1.00 25.37 452 SER A CA 1
ATOM 1115 C C . SER A 1 73 ? 16.492 -9.819 -12.661 1.00 24.28 452 SER A C 1
ATOM 1116 O O . SER A 1 73 ? 17.018 -8.717 -12.561 1.00 25.11 452 SER A O 1
ATOM 1124 N N . LEU A 1 74 ? 16.343 -10.430 -13.836 1.00 18.50 453 LEU A N 1
ATOM 1125 C CA . LEU A 1 74 ? 16.728 -9.782 -15.094 1.00 18.18 453 LEU A CA 1
ATOM 1126 C C . LEU A 1 74 ? 15.677 -8.744 -15.482 1.00 18.96 453 LEU A C 1
ATOM 1127 O O . LEU A 1 74 ? 15.949 -7.841 -16.279 1.00 19.36 453 LEU A O 1
ATOM 1143 N N . PHE A 1 75 ? 14.491 -8.885 -14.888 1.00 17.08 454 PHE A N 1
ATOM 1144 C CA . PHE A 1 75 ? 13.347 -8.025 -15.116 1.00 15.00 454 PHE A CA 1
ATOM 1145 C C . PHE A 1 75 ? 13.289 -7.005 -13.987 1.00 21.73 454 PHE A C 1
ATOM 1146 O O . PHE A 1 75 ? 13.073 -7.353 -12.818 1.00 22.23 454 PHE A O 1
ATOM 1163 N N . ASP A 1 76 ? 13.536 -5.750 -14.334 1.00 18.28 455 ASP A N 1
ATOM 1164 C CA . ASP A 1 76 ? 13.557 -4.646 -13.359 1.00 20.19 455 ASP A CA 1
ATOM 1165 C C . ASP A 1 76 ? 12.298 -3.789 -13.547 1.00 18.83 455 ASP A C 1
ATOM 1166 O O . ASP A 1 76 ? 12.242 -2.939 -14.451 1.00 14.05 455 ASP A O 1
ATOM 1175 N N . ALA A 1 77 ? 11.305 -4.031 -12.698 1.00 21.23 456 ALA A N 1
ATOM 1176 C CA . ALA A 1 77 ? 9.983 -3.425 -12.836 1.00 26.54 456 ALA A CA 1
ATOM 1177 C C . ALA A 1 77 ? 10.021 -1.912 -12.594 1.00 18.56 456 ALA A C 1
ATOM 1178 O O . ALA A 1 77 ? 9.289 -1.182 -13.223 1.00 20.00 456 ALA A O 1
ATOM 1185 N N . LYS A 1 78 ? 10.876 -1.467 -11.677 1.00 20.99 457 LYS A N 1
ATOM 1186 C CA . LYS A 1 78 ? 11.093 -0.041 -11.471 1.00 28.01 457 LYS A CA 1
ATOM 1187 C C . LYS A 1 78 ? 11.624 0.595 -12.755 1.00 28.21 457 LYS A C 1
ATOM 1188 O O . LYS A 1 78 ? 10.961 1.475 -13.324 1.00 23.71 457 LYS A O 1
ATOM 1207 N N . GLU A 1 79 ? 12.822 0.162 -13.185 1.00 24.09 458 GLU A N 1
ATOM 1208 C CA . GLU A 1 79 ? 13.509 0.744 -14.342 1.00 22.56 458 GLU A CA 1
ATOM 1209 C C . GLU A 1 79 ? 12.789 0.445 -15.664 1.00 21.09 458 GLU A C 1
ATOM 1210 O O . GLU A 1 79 ? 13.076 1.086 -16.692 1.00 15.80 458 GLU A O 1
ATOM 1222 N N . ARG A 1 80 ? 11.878 -0.529 -15.622 1.00 20.84 459 ARG A N 1
ATOM 1223 C CA . ARG A 1 80 ? 11.244 -1.116 -16.802 1.00 15.80 459 ARG A CA 1
ATOM 1224 C C . ARG A 1 80 ? 12.268 -1.566 -17.848 1.00 16.84 459 ARG A C 1
ATOM 1225 O O . ARG A 1 80 ? 12.148 -1.249 -19.037 1.00 18.00 459 ARG A O 1
ATOM 1246 N N . THR A 1 81 ? 13.285 -2.301 -17.408 1.00 14.54 460 THR A N 1
ATOM 1247 C CA . THR A 1 81 ? 14.287 -2.827 -18.333 1.00 16.80 460 THR A CA 1
ATOM 1248 C C . THR A 1 81 ? 14.456 -4.330 -18.192 1.00 17.93 460 THR A C 1
ATOM 1249 O O . THR A 1 81 ? 14.202 -4.884 -17.128 1.00 13.19 460 THR A O 1
ATOM 1260 N N . VAL A 1 82 ? 14.918 -4.976 -19.262 1.00 20.09 461 VAL A N 1
ATOM 1261 C CA . VAL A 1 82 ? 15.352 -6.372 -19.191 1.00 12.58 461 VAL A CA 1
ATOM 1262 C C . VAL A 1 82 ? 16.841 -6.448 -19.443 1.00 18.75 461 VAL A C 1
ATOM 1263 O O . VAL A 1 82 ? 17.349 -5.822 -20.383 1.00 18.18 461 VAL A O 1
ATOM 1276 N N . THR A 1 83 ? 17.541 -7.200 -18.588 1.00 18.97 462 THR A N 1
ATOM 1277 C CA . THR A 1 83 ? 18.959 -7.455 -18.765 1.00 17.02 462 THR A CA 1
ATOM 1278 C C . THR A 1 83 ? 19.178 -8.766 -19.492 1.00 24.15 462 THR A C 1
ATOM 1279 O O . THR A 1 83 ? 18.721 -9.817 -19.037 1.00 12.48 462 THR A O 1
ATOM 1290 N N . PHE A 1 84 ? 19.877 -8.713 -20.622 1.00 22.47 463 PHE A N 1
ATOM 1291 C CA . PHE A 1 84 ? 20.145 -9.927 -21.381 1.00 24.53 463 PHE A CA 1
ATOM 1292 C C . PHE A 1 84 ? 21.403 -10.569 -20.828 1.00 21.09 463 PHE A C 1
ATOM 1293 O O . PHE A 1 84 ? 22.083 -9.976 -20.007 1.00 15.28 463 PHE A O 1
ATOM 1310 N N . LEU A 1 85 ? 21.723 -11.781 -21.268 1.00 20.89 464 LEU A N 1
ATOM 1311 C CA . LEU A 1 85 ? 22.745 -12.552 -20.559 1.00 20.54 464 LEU A CA 1
ATOM 1312 C C . LEU A 1 85 ? 24.149 -11.996 -20.820 1.00 22.64 464 LEU A C 1
ATOM 1313 O O . LEU A 1 85 ? 25.127 -12.417 -20.186 1.00 25.22 464 LEU A O 1
ATOM 1329 N N . SER A 1 86 ? 24.241 -11.077 -21.770 1.00 21.21 465 SER A N 1
ATOM 1330 C CA . SER A 1 86 ? 25.475 -10.344 -22.069 1.00 27.57 465 SER A CA 1
ATOM 1331 C C . SER A 1 86 ? 25.788 -9.229 -21.054 1.00 33.36 465 SER A C 1
ATOM 1332 O O . SER A 1 86 ? 26.908 -8.701 -21.011 1.00 34.40 465 SER A O 1
ATOM 1340 N N . GLY A 1 87 ? 24.783 -8.852 -20.267 1.00 23.78 466 GLY A N 1
ATOM 1341 C CA . GLY A 1 87 ? 24.871 -7.687 -19.398 1.00 24.60 466 GLY A CA 1
ATOM 1342 C C . GLY A 1 87 ? 24.160 -6.459 -19.967 1.00 24.56 466 GLY A C 1
ATOM 1343 O O . GLY A 1 87 ? 23.877 -5.532 -19.236 1.00 27.14 466 GLY A O 1
ATOM 1347 N N . LYS A 1 88 ? 23.884 -6.441 -21.266 1.00 27.50 467 LYS A N 1
ATOM 1348 C CA . LYS A 1 88 ? 23.219 -5.301 -21.885 1.00 26.56 467 LYS A CA 1
ATOM 1349 C C . LYS A 1 88 ? 21.761 -5.199 -21.429 1.00 28.45 467 LYS A C 1
ATOM 1350 O O . LYS A 1 88 ? 21.078 -6.218 -21.274 1.00 24.70 467 LYS A O 1
ATOM 1358 N N . LYS A 1 89 ? 21.290 -3.976 -21.219 1.00 23.99 468 LYS A N 1
ATOM 1359 C CA . LYS A 1 89 ? 19.900 -3.733 -20.845 1.00 26.68 468 LYS A CA 1
ATOM 1360 C C . LYS A 1 89 ? 19.102 -3.109 -21.983 1.00 26.35 468 LYS A C 1
ATOM 1361 O O . LYS A 1 89 ? 19.622 -2.306 -22.764 1.00 24.89 468 LYS A O 1
ATOM 1380 N N . TYR A 1 90 ? 17.832 -3.489 -22.065 1.00 22.02 469 TYR A N 1
ATOM 1381 C CA . TYR A 1 90 ? 16.917 -2.986 -23.083 1.00 23.20 469 TYR A CA 1
ATOM 1382 C C . TYR A 1 90 ? 15.595 -2.561 -22.442 1.00 26.52 469 TYR A C 1
ATOM 1383 O O . TYR A 1 90 ? 15.139 -3.182 -21.488 1.00 19.56 469 TYR A O 1
ATOM 1401 N N . SER A 1 91 ? 14.997 -1.482 -22.926 1.00 14.36 470 SER A N 1
ATOM 1402 C CA . SER A 1 91 ? 13.746 -1.033 -22.331 1.00 23.69 470 SER A CA 1
ATOM 1403 C C . SER A 1 91 ? 12.588 -1.900 -22.774 1.00 23.31 470 SER A C 1
ATOM 1404 O O . SER A 1 91 ? 12.643 -2.548 -23.831 1.00 22.45 470 SER A O 1
ATOM 1412 N N . VAL A 1 92 ? 11.522 -1.901 -21.985 1.00 20.25 471 VAL A N 1
ATOM 1413 C CA . VAL A 1 92 ? 10.321 -2.627 -22.377 1.00 23.16 471 VAL A CA 1
ATOM 1414 C C . VAL A 1 92 ? 9.751 -2.026 -23.660 1.00 26.92 471 VAL A C 1
ATOM 1415 O O . VAL A 1 92 ? 9.304 -2.745 -24.548 1.00 21.62 471 VAL A O 1
ATOM 1428 N N . ASP A 1 93 ? 9.788 -0.703 -23.784 1.00 27.19 472 ASP A N 1
ATOM 1429 C CA . ASP A 1 93 ? 9.276 -0.085 -25.012 1.00 29.35 472 ASP A CA 1
ATOM 1430 C C . ASP A 1 93 ? 10.050 -0.569 -26.245 1.00 24.32 472 ASP A C 1
ATOM 1431 O O . ASP A 1 93 ? 9.447 -0.930 -27.237 1.00 23.49 472 ASP A O 1
ATOM 1440 N N . ASP A 1 94 ? 11.379 -0.585 -26.177 1.00 19.04 473 ASP A N 1
ATOM 1441 C CA . ASP A 1 94 ? 12.163 -1.021 -27.309 1.00 18.55 473 ASP A CA 1
ATOM 1442 C C . ASP A 1 94 ? 11.819 -2.493 -27.562 1.00 23.29 473 ASP A C 1
ATOM 1443 O O . ASP A 1 94 ? 11.608 -2.902 -28.703 1.00 20.45 473 ASP A O 1
ATOM 1452 N N . LEU A 1 95 ? 11.702 -3.287 -26.497 1.00 20.88 474 LEU A N 1
ATOM 1453 C CA . LEU A 1 95 ? 11.446 -4.699 -26.714 1.00 19.17 474 LEU A CA 1
ATOM 1454 C C . LEU A 1 95 ? 10.041 -4.886 -27.284 1.00 25.54 474 LEU A C 1
ATOM 1455 O O . LEU A 1 95 ? 9.845 -5.774 -28.109 1.00 19.04 474 LEU A O 1
ATOM 1471 N N . HIS A 1 96 ? 9.064 -4.054 -26.885 1.00 22.28 475 HIS A N 1
ATOM 1472 C CA . HIS A 1 96 ? 7.707 -4.164 -27.456 1.00 20.85 475 HIS A CA 1
ATOM 1473 C C . HIS A 1 96 ? 7.724 -3.862 -28.954 1.00 29.94 475 HIS A C 1
ATOM 1474 O O . HIS A 1 96 ? 7.009 -4.476 -29.757 1.00 26.40 475 HIS A O 1
ATOM 1489 N N . SER A 1 97 ? 8.534 -2.883 -29.315 1.00 25.58 476 SER A N 1
ATOM 1490 C CA . SER A 1 97 ? 8.691 -2.472 -30.697 1.00 29.45 476 SER A CA 1
ATOM 1491 C C . SER A 1 97 ? 9.294 -3.601 -31.558 1.00 28.30 476 SER A C 1
ATOM 1492 O O . SER A 1 97 ? 8.869 -3.821 -32.702 1.00 29.02 476 SER A O 1
ATOM 1500 N N . MET A 1 98 ? 10.255 -4.331 -30.995 1.00 21.35 477 MET A N 1
ATOM 1501 C CA . MET A 1 98 ? 10.847 -5.486 -31.674 1.00 24.67 477 MET A CA 1
ATOM 1502 C C . MET A 1 98 ? 10.005 -6.776 -31.628 1.00 23.44 477 MET A C 1
ATOM 1503 O O . MET A 1 98 ? 10.515 -7.850 -31.968 1.00 24.37 477 MET A O 1
ATOM 1517 N N . GLY A 1 99 ? 8.752 -6.683 -31.201 1.00 24.01 478 GLY A N 1
ATOM 1518 C CA . GLY A 1 99 ? 7.865 -7.839 -31.152 1.00 22.22 478 GLY A CA 1
ATOM 1519 C C . GLY A 1 99 ? 7.532 -8.485 -29.805 1.00 24.44 478 GLY A C 1
ATOM 1520 O O . GLY A 1 99 ? 6.808 -9.490 -29.779 1.00 18.52 478 GLY A O 1
ATOM 1524 N N . ALA A 1 100 ? 8.036 -7.971 -28.684 1.00 24.07 479 ALA A N 1
ATOM 1525 C CA . ALA A 1 100 ? 7.599 -8.542 -27.403 1.00 25.23 479 ALA A CA 1
ATOM 1526 C C . ALA A 1 100 ? 6.170 -8.096 -27.203 1.00 24.91 479 ALA A C 1
ATOM 1527 O O . ALA A 1 100 ? 5.727 -7.161 -27.857 1.00 29.23 479 ALA A O 1
ATOM 1534 N N . GLY A 1 101 ? 5.451 -8.766 -26.313 1.00 27.34 480 GLY A N 1
ATOM 1535 C CA . GLY A 1 101 ? 4.043 -8.477 -26.109 1.00 28.82 480 GLY A CA 1
ATOM 1536 C C . GLY A 1 101 ? 3.534 -8.882 -24.741 1.00 28.78 480 GLY A C 1
ATOM 1537 O O . GLY A 1 101 ? 4.155 -8.591 -23.716 1.00 19.69 480 GLY A O 1
ATOM 1541 N N . ASP A 1 102 ? 2.389 -9.553 -24.725 1.00 25.95 481 ASP A N 1
ATOM 1542 C CA . ASP A 1 102 ? 1.754 -9.911 -23.468 1.00 27.50 481 ASP A CA 1
ATOM 1543 C C . ASP A 1 102 ? 2.634 -10.790 -22.577 1.00 23.66 481 ASP A C 1
ATOM 1544 O O . ASP A 1 102 ? 2.656 -10.589 -21.360 1.00 15.76 481 ASP A O 1
ATOM 1553 N N . LEU A 1 103 ? 3.373 -11.736 -23.159 1.00 20.13 482 LEU A N 1
ATOM 1554 C CA . LEU A 1 103 ? 4.162 -12.638 -22.327 1.00 15.68 482 LEU A CA 1
ATOM 1555 C C . LEU A 1 103 ? 5.245 -11.868 -21.543 1.00 22.96 482 LEU A C 1
ATOM 1556 O O . LEU A 1 103 ? 5.401 -12.076 -20.314 1.00 16.16 482 LEU A O 1
ATOM 1572 N N . LEU A 1 104 ? 5.960 -10.949 -22.208 1.00 20.96 483 LEU A N 1
ATOM 1573 C CA . LEU A 1 104 ? 6.920 -10.093 -21.472 1.00 19.86 483 LEU A CA 1
ATOM 1574 C C . LEU A 1 104 ? 6.247 -9.372 -20.304 1.00 19.45 483 LEU A C 1
ATOM 1575 O O . LEU A 1 104 ? 6.773 -9.341 -19.176 1.00 18.78 483 LEU A O 1
ATOM 1591 N N . ASN A 1 105 ? 5.064 -8.814 -20.538 1.00 20.97 484 ASN A N 1
ATOM 1592 C CA . ASN A 1 105 ? 4.370 -8.126 -19.459 1.00 22.43 484 ASN A CA 1
ATOM 1593 C C . ASN A 1 105 ? 4.069 -9.049 -18.271 1.00 19.60 484 ASN A C 1
ATOM 1594 O O . ASN A 1 105 ? 4.324 -8.698 -17.129 1.00 15.71 484 ASN A O 1
ATOM 1605 N N . SER A 1 106 ? 3.516 -10.219 -18.551 1.00 12.78 485 SER A N 1
ATOM 1606 C CA . SER A 1 106 ? 3.293 -11.235 -17.533 1.00 21.77 485 SER A CA 1
ATOM 1607 C C . SER A 1 106 ? 4.565 -11.581 -16.753 1.00 19.96 485 SER A C 1
ATOM 1608 O O . SER A 1 106 ? 4.525 -11.792 -15.529 1.00 14.21 485 SER A O 1
ATOM 1616 N N . MET A 1 107 ? 5.690 -11.635 -17.462 1.00 18.99 486 MET A N 1
ATOM 1617 C CA . MET A 1 107 ? 6.963 -11.934 -16.829 1.00 17.44 486 MET A CA 1
ATOM 1618 C C . MET A 1 107 ? 7.367 -10.802 -15.915 1.00 17.27 486 MET A C 1
ATOM 1619 O O . MET A 1 107 ? 7.882 -11.053 -14.840 1.00 10.49 486 MET A O 1
ATOM 1633 N N . PHE A 1 108 ? 7.135 -9.555 -16.320 1.00 11.87 487 PHE A N 1
ATOM 1634 C CA . PHE A 1 108 ? 7.406 -8.459 -15.381 1.00 21.27 487 PHE A CA 1
ATOM 1635 C C . PHE A 1 108 ? 6.542 -8.587 -14.144 1.00 19.53 487 PHE A C 1
ATOM 1636 O O . PHE A 1 108 ? 7.008 -8.344 -13.020 1.00 18.76 487 PHE A O 1
ATOM 1653 N N . GLU A 1 109 ? 5.278 -8.945 -14.350 1.00 18.99 488 GLU A N 1
ATOM 1654 C CA . GLU A 1 109 ? 4.338 -9.094 -13.236 1.00 18.88 488 GLU A CA 1
ATOM 1655 C C . GLU A 1 109 ? 4.826 -10.142 -12.259 1.00 22.24 488 GLU A C 1
ATOM 1656 O O . GLU A 1 109 ? 4.925 -9.901 -11.061 1.00 15.28 488 GLU A O 1
ATOM 1668 N N . PHE A 1 110 ? 5.077 -11.339 -12.777 1.00 17.23 489 PHE A N 1
ATOM 1669 C CA . PHE A 1 110 ? 5.656 -12.399 -11.959 1.00 14.95 489 PHE A CA 1
ATOM 1670 C C . PHE A 1 110 ? 6.941 -11.978 -11.256 1.00 15.82 489 PHE A C 1
ATOM 1671 O O . PHE A 1 110 ? 7.141 -12.185 -10.058 1.00 14.89 489 PHE A O 1
ATOM 1688 N N . SER A 1 111 ? 7.844 -11.392 -12.011 1.00 20.15 490 SER A N 1
ATOM 1689 C CA . SER A 1 111 ? 9.150 -11.081 -11.444 1.00 19.79 490 SER A CA 1
ATOM 1690 C C . SER A 1 111 ? 9.023 -10.032 -10.343 1.00 23.87 490 SER A C 1
ATOM 1691 O O . SER A 1 111 ? 9.688 -10.127 -9.300 1.00 14.69 490 SER A O 1
ATOM 1699 N N . GLU A 1 112 ? 8.142 -9.052 -10.559 1.00 15.56 491 GLU A N 1
ATOM 1700 C CA . GLU A 1 112 ? 7.944 -8.009 -9.559 1.00 16.87 491 GLU A CA 1
ATOM 1701 C C . GLU A 1 112 ? 7.416 -8.607 -8.270 1.00 21.77 491 GLU A C 1
ATOM 1702 O O . GLU A 1 112 ? 7.909 -8.278 -7.197 1.00 17.68 491 GLU A O 1
ATOM 1714 N N . LYS A 1 113 ? 6.420 -9.492 -8.360 1.00 17.58 492 LYS A N 1
ATOM 1715 C CA . LYS A 1 113 ? 5.857 -10.062 -7.153 1.00 12.98 492 LYS A CA 1
ATOM 1716 C C . LYS A 1 113 ? 6.887 -10.979 -6.472 1.00 19.36 492 LYS A C 1
ATOM 1717 O O . LYS A 1 113 ? 6.934 -11.029 -5.259 1.00 17.45 492 LYS A O 1
ATOM 1736 N N . LEU A 1 114 ? 7.691 -11.720 -7.243 1.00 13.11 493 LEU A N 1
ATOM 1737 C CA . LEU A 1 114 ? 8.626 -12.649 -6.637 1.00 16.41 493 LEU A CA 1
ATOM 1738 C C . LEU A 1 114 ? 9.788 -11.874 -6.067 1.00 20.75 493 LEU A C 1
ATOM 1739 O O . LEU A 1 114 ? 10.164 -12.092 -4.926 1.00 23.39 493 LEU A O 1
ATOM 1755 N N . ASN A 1 115 ? 10.359 -10.992 -6.886 1.00 25.51 494 ASN A N 1
ATOM 1756 C CA . ASN A 1 115 ? 11.503 -10.176 -6.462 1.00 32.14 494 ASN A CA 1
ATOM 1757 C C . ASN A 1 115 ? 11.133 -9.459 -5.180 1.00 34.76 494 ASN A C 1
ATOM 1758 O O . ASN A 1 115 ? 11.987 -9.217 -4.332 1.00 35.22 494 ASN A O 1
ATOM 1769 N N . ALA A 1 116 ? 9.841 -9.158 -5.037 1.00 36.65 495 ALA A N 1
ATOM 1770 C CA . ALA A 1 116 ? 9.351 -8.407 -3.897 1.00 44.08 495 ALA A CA 1
ATOM 1771 C C . ALA A 1 116 ? 9.464 -9.188 -2.613 1.00 44.16 495 ALA A C 1
ATOM 1772 O O . ALA A 1 116 ? 9.769 -8.609 -1.584 1.00 46.48 495 ALA A O 1
ATOM 1779 N N . LEU A 1 117 ? 9.159 -10.480 -2.649 1.00 33.84 496 LEU A N 1
ATOM 1780 C CA . LEU A 1 117 ? 9.152 -11.304 -1.439 1.00 27.64 496 LEU A CA 1
ATOM 1781 C C . LEU A 1 117 ? 10.478 -11.323 -0.702 1.00 30.32 496 LEU A C 1
ATOM 1782 O O . LEU A 1 117 ? 10.545 -11.744 0.453 1.00 33.76 496 LEU A O 1
ATOM 1798 N N . GLN A 1 118 ? 11.534 -10.924 -1.384 1.00 26.08 497 GLN A N 1
ATOM 1799 C CA . GLN A 1 118 ? 12.833 -10.762 -0.750 1.00 35.60 497 GLN A CA 1
ATOM 1800 C C . GLN A 1 118 ? 13.345 -12.059 -0.135 1.00 28.09 497 GLN A C 1
ATOM 1801 O O . GLN A 1 118 ? 13.767 -12.069 1.021 1.00 26.05 497 GLN A O 1
ATOM 1815 N N . LEU A 1 119 ? 13.307 -13.153 -0.893 1.00 27.19 498 LEU A N 1
ATOM 1816 C CA . LEU A 1 119 ? 13.795 -14.430 -0.373 1.00 23.05 498 LEU A CA 1
ATOM 1817 C C . LEU A 1 119 ? 15.312 -14.470 -0.213 1.00 17.57 498 LEU A C 1
ATOM 1818 O O . LEU A 1 119 ? 16.054 -14.037 -1.077 1.00 27.21 498 LEU A O 1
ATOM 1834 N N . SER A 1 120 ? 15.765 -15.055 0.872 1.00 18.01 499 SER A N 1
ATOM 1835 C CA . SER A 1 120 ? 17.181 -15.380 1.011 1.00 22.30 499 SER A CA 1
ATOM 1836 C C . SER A 1 120 ? 17.581 -16.408 -0.055 1.00 23.43 499 SER A C 1
ATOM 1837 O O . SER A 1 120 ? 16.716 -17.048 -0.705 1.00 19.04 499 SER A O 1
ATOM 1845 N N . ASP A 1 121 ? 18.885 -16.598 -0.204 1.00 20.80 500 ASP A N 1
ATOM 1846 C CA . ASP A 1 121 ? 19.408 -17.584 -1.138 1.00 17.95 500 ASP A CA 1
ATOM 1847 C C . ASP A 1 121 ? 18.988 -18.983 -0.766 1.00 18.33 500 ASP A C 1
ATOM 1848 O O . ASP A 1 121 ? 18.656 -19.758 -1.657 1.00 18.78 500 ASP A O 1
ATOM 1857 N N . GLU A 1 122 ? 19.011 -19.334 0.520 1.00 16.79 501 GLU A N 1
ATOM 1858 C CA . GLU A 1 122 ? 18.581 -20.692 0.919 1.00 17.08 501 GLU A CA 1
ATOM 1859 C C . GLU A 1 122 ? 17.092 -20.880 0.720 1.00 17.44 501 GLU A C 1
ATOM 1860 O O . GLU A 1 122 ? 16.661 -21.978 0.396 1.00 10.41 501 GLU A O 1
ATOM 1872 N N . GLU A 1 123 ? 16.302 -19.822 0.920 1.00 11.66 502 GLU A N 1
ATOM 1873 C CA . GLU A 1 123 ? 14.875 -19.912 0.646 1.00 17.28 502 GLU A CA 1
ATOM 1874 C C . GLU A 1 123 ? 14.582 -20.109 -0.846 1.00 15.57 502 GLU A C 1
ATOM 1875 O O . GLU A 1 123 ? 13.763 -20.956 -1.230 1.00 12.58 502 GLU A O 1
ATOM 1887 N N . MET A 1 124 ? 15.214 -19.277 -1.674 1.00 17.14 503 MET A N 1
ATOM 1888 C CA . MET A 1 124 ? 15.073 -19.322 -3.119 1.00 15.92 503 MET A CA 1
ATOM 1889 C C . MET A 1 124 ? 15.508 -20.666 -3.679 1.00 15.82 503 MET A C 1
ATOM 1890 O O . MET A 1 124 ? 14.848 -21.236 -4.574 1.00 16.45 503 MET A O 1
ATOM 1904 N N . SER A 1 125 ? 16.646 -21.142 -3.182 1.00 10.62 504 SER A N 1
ATOM 1905 C CA . SER A 1 125 ? 17.155 -22.429 -3.586 1.00 16.04 504 SER A CA 1
ATOM 1906 C C . SER A 1 125 ? 16.140 -23.571 -3.332 1.00 18.96 504 SER A C 1
ATOM 1907 O O . SER A 1 125 ? 15.868 -24.394 -4.233 1.00 18.05 504 SER A O 1
ATOM 1915 N N . LEU A 1 126 ? 15.581 -23.622 -2.126 1.00 16.41 505 LEU A N 1
ATOM 1916 C CA . LEU A 1 126 ? 14.629 -24.681 -1.788 1.00 12.43 505 LEU A CA 1
ATOM 1917 C C . LEU A 1 126 ? 13.295 -24.546 -2.577 1.00 16.55 505 LEU A C 1
ATOM 1918 O O . LEU A 1 126 ? 12.729 -25.544 -3.048 1.00 16.06 505 LEU A O 1
ATOM 1934 N N . PHE A 1 127 ? 12.829 -23.316 -2.773 1.00 13.71 506 PHE A N 1
ATOM 1935 C CA . PHE A 1 127 ? 11.670 -23.036 -3.614 1.00 15.56 506 PHE A CA 1
ATOM 1936 C C . PHE A 1 127 ? 11.938 -23.552 -5.019 1.00 13.65 506 PHE A C 1
ATOM 1937 O O . PHE A 1 127 ? 11.085 -24.166 -5.635 1.00 12.03 506 PHE A O 1
ATOM 1954 N N . THR A 1 128 ? 13.120 -23.272 -5.547 1.00 10.50 507 THR A N 1
ATOM 1955 C CA . THR A 1 128 ? 13.439 -23.689 -6.906 1.00 11.82 507 THR A CA 1
ATOM 1956 C C . THR A 1 128 ? 13.395 -25.216 -7.034 1.00 16.60 507 THR A C 1
ATOM 1957 O O . THR A 1 128 ? 12.901 -25.759 -8.028 1.00 14.88 507 THR A O 1
ATOM 1968 N N . ALA A 1 129 ? 13.872 -25.901 -6.017 1.00 12.44 508 ALA A N 1
ATOM 1969 C CA . ALA A 1 129 ? 13.796 -27.355 -5.985 1.00 14.28 508 ALA A CA 1
ATOM 1970 C C . ALA A 1 129 ? 12.350 -27.809 -6.050 1.00 11.99 508 ALA A C 1
ATOM 1971 O O . ALA A 1 129 ? 12.019 -28.729 -6.783 1.00 11.23 508 ALA A O 1
ATOM 1978 N N . VAL A 1 130 ? 11.488 -27.135 -5.311 1.00 14.22 509 VAL A N 1
ATOM 1979 C CA . VAL A 1 130 ? 10.068 -27.432 -5.320 1.00 11.88 509 VAL A CA 1
ATOM 1980 C C . VAL A 1 130 ? 9.541 -27.206 -6.748 1.00 12.36 509 VAL A C 1
ATOM 1981 O O . VAL A 1 130 ? 8.783 -28.018 -7.285 1.00 13.21 509 VAL A O 1
ATOM 1994 N N . VAL A 1 131 ? 9.935 -26.105 -7.375 1.00 12.84 510 VAL A N 1
ATOM 1995 C CA . VAL A 1 131 ? 9.464 -25.847 -8.704 1.00 10.80 510 VAL A CA 1
ATOM 1996 C C . VAL A 1 131 ? 9.857 -27.007 -9.647 1.00 10.95 510 VAL A C 1
ATOM 1997 O O . VAL A 1 131 ? 9.015 -27.554 -10.383 1.00 11.04 510 VAL A O 1
ATOM 2010 N N . LEU A 1 132 ? 11.114 -27.408 -9.598 1.00 7.68 511 LEU A N 1
ATOM 2011 C CA . LEU A 1 132 ? 11.584 -28.445 -10.524 1.00 8.09 511 LEU A CA 1
ATOM 2012 C C . LEU A 1 132 ? 10.761 -29.691 -10.400 1.00 11.11 511 LEU A C 1
ATOM 2013 O O . LEU A 1 132 ? 10.348 -30.247 -11.416 1.00 11.69 511 LEU A O 1
ATOM 2029 N N . VAL A 1 133 ? 10.530 -30.149 -9.174 1.00 12.02 512 VAL A N 1
ATOM 2030 C CA . VAL A 1 133 ? 9.875 -31.444 -8.993 1.00 9.77 512 VAL A CA 1
ATOM 2031 C C . VAL A 1 133 ? 8.346 -31.338 -9.070 1.00 14.39 512 VAL A C 1
ATOM 2032 O O . VAL A 1 133 ? 7.633 -32.327 -8.973 1.00 16.20 512 VAL A O 1
ATOM 2045 N N . SER A 1 134 ? 7.857 -30.133 -9.271 1.00 9.74 513 SER A N 1
ATOM 2046 C CA . SER A 1 134 ? 6.454 -29.893 -9.557 1.00 13.06 513 SER A CA 1
ATOM 2047 C C . SER A 1 134 ? 6.163 -29.807 -11.070 1.00 12.72 513 SER A C 1
ATOM 2048 O O . SER A 1 134 ? 5.029 -29.493 -11.492 1.00 14.59 513 SER A O 1
ATOM 2056 N N . ALA A 1 135 ? 7.187 -30.042 -11.894 1.00 12.55 514 ALA A N 1
ATOM 2057 C CA . ALA A 1 135 ? 7.049 -29.896 -13.348 1.00 13.53 514 ALA A CA 1
ATOM 2058 C C . ALA A 1 135 ? 5.892 -30.759 -13.878 1.00 16.39 514 ALA A C 1
ATOM 2059 O O . ALA A 1 135 ? 5.521 -31.724 -13.256 1.00 12.28 514 ALA A O 1
ATOM 2066 N N . ASP A 1 136 ? 5.329 -30.375 -15.011 1.00 14.22 515 ASP A N 1
ATOM 2067 C CA . ASP A 1 136 ? 4.292 -31.145 -15.680 1.00 16.47 515 ASP A CA 1
ATOM 2068 C C . ASP A 1 136 ? 4.582 -32.673 -15.672 1.00 16.16 515 ASP A C 1
ATOM 2069 O O . ASP A 1 136 ? 5.666 -33.091 -16.027 1.00 15.35 515 ASP A O 1
ATOM 2078 N N . ARG A 1 137 ? 3.597 -33.483 -15.306 1.00 19.25 516 ARG A N 1
ATOM 2079 C CA . ARG A 1 137 ? 3.852 -34.922 -15.059 1.00 24.84 516 ARG A CA 1
ATOM 2080 C C . ARG A 1 137 ? 3.546 -35.750 -16.289 1.00 26.13 516 ARG A C 1
ATOM 2081 O O . ARG A 1 137 ? 3.521 -36.965 -16.222 1.00 20.75 516 ARG A O 1
ATOM 2102 N N . SER A 1 138 ? 3.285 -35.083 -17.406 1.00 23.62 517 SER A N 1
ATOM 2103 C CA . SER A 1 138 ? 2.780 -35.759 -18.577 1.00 30.59 517 SER A CA 1
ATOM 2104 C C . SER A 1 138 ? 3.681 -36.926 -18.991 1.00 28.15 517 SER A C 1
ATOM 2105 O O . SER A 1 138 ? 3.198 -38.029 -19.212 1.00 38.05 517 SER A O 1
ATOM 2113 N N . GLY A 1 139 ? 4.983 -36.728 -19.061 1.00 29.91 518 GLY A N 1
ATOM 2114 C CA . GLY A 1 139 ? 5.846 -37.837 -19.427 1.00 37.43 518 GLY A CA 1
ATOM 2115 C C . GLY A 1 139 ? 6.118 -38.883 -18.339 1.00 34.54 518 GLY A C 1
ATOM 2116 O O . GLY A 1 139 ? 6.631 -39.955 -18.646 1.00 35.44 518 GLY A O 1
ATOM 2120 N N . ILE A 1 140 ? 5.727 -38.617 -17.090 1.00 32.84 519 ILE A N 1
ATOM 2121 C CA . ILE A 1 140 ? 6.264 -39.379 -15.940 1.00 23.40 519 ILE A CA 1
ATOM 2122 C C . ILE A 1 140 ? 5.734 -40.810 -15.759 1.00 27.17 519 ILE A C 1
ATOM 2123 O O . ILE A 1 140 ? 4.523 -41.055 -15.826 1.00 23.32 519 ILE A O 1
ATOM 2139 N N . GLU A 1 141 ? 6.665 -41.739 -15.501 1.00 19.84 520 GLU A N 1
ATOM 2140 C CA . GLU A 1 141 ? 6.370 -43.165 -15.350 1.00 22.08 520 GLU A CA 1
ATOM 2141 C C . GLU A 1 141 ? 6.111 -43.647 -13.919 1.00 27.46 520 GLU A C 1
ATOM 2142 O O . GLU A 1 141 ? 5.472 -44.694 -13.717 1.00 27.63 520 GLU A O 1
ATOM 2154 N N . ASN A 1 142 ? 6.642 -42.940 -12.924 1.00 18.36 521 ASN A N 1
ATOM 2155 C CA . ASN A 1 142 ? 6.394 -43.313 -11.540 1.00 17.65 521 ASN A CA 1
ATOM 2156 C C . ASN A 1 142 ? 5.844 -42.086 -10.818 1.00 22.97 521 ASN A C 1
ATOM 2157 O O . ASN A 1 142 ? 6.552 -41.397 -10.122 1.00 13.23 521 ASN A O 1
ATOM 2168 N N . VAL A 1 143 ? 4.566 -41.814 -11.019 1.00 26.20 522 VAL A N 1
ATOM 2169 C CA . VAL A 1 143 ? 3.979 -40.591 -10.507 1.00 25.09 522 VAL A CA 1
ATOM 2170 C C . VAL A 1 143 ? 4.085 -40.520 -8.982 1.00 22.75 522 VAL A C 1
ATOM 2171 O O . VAL A 1 143 ? 4.475 -39.495 -8.433 1.00 16.28 522 VAL A O 1
ATOM 2184 N N . ASN A 1 144 ? 3.772 -41.611 -8.292 1.00 21.41 523 ASN A N 1
ATOM 2185 C CA . ASN A 1 144 ? 3.807 -41.577 -6.831 1.00 17.93 523 ASN A CA 1
ATOM 2186 C C . ASN A 1 144 ? 5.189 -41.200 -6.276 1.00 20.62 523 ASN A C 1
ATOM 2187 O O . ASN A 1 144 ? 5.287 -40.482 -5.256 1.00 21.66 523 ASN A O 1
ATOM 2198 N N . SER A 1 145 ? 6.259 -41.621 -6.942 1.00 15.49 524 SER A N 1
ATOM 2199 C CA . SER A 1 145 ? 7.595 -41.287 -6.449 1.00 17.88 524 SER A CA 1
ATOM 2200 C C . SER A 1 145 ? 7.864 -39.785 -6.587 1.00 13.64 524 SER A C 1
ATOM 2201 O O . SER A 1 145 ? 8.503 -39.179 -5.745 1.00 13.04 524 SER A O 1
ATOM 2209 N N . VAL A 1 146 ? 7.312 -39.186 -7.631 1.00 12.57 525 VAL A N 1
ATOM 2210 C CA . VAL A 1 146 ? 7.548 -37.773 -7.896 1.00 17.30 525 VAL A CA 1
ATOM 2211 C C . VAL A 1 146 ? 6.753 -36.937 -6.908 1.00 17.67 525 VAL A C 1
ATOM 2212 O O . VAL A 1 146 ? 7.255 -35.945 -6.368 1.00 16.42 525 VAL A O 1
ATOM 2225 N N . GLU A 1 147 ? 5.528 -37.349 -6.647 1.00 16.02 526 GLU A N 1
ATOM 2226 C CA . GLU A 1 147 ? 4.705 -36.677 -5.638 1.00 17.99 526 GLU A CA 1
ATOM 2227 C C . GLU A 1 147 ? 5.318 -36.828 -4.248 1.00 19.18 526 GLU A C 1
ATOM 2228 O O . GLU A 1 147 ? 5.225 -35.922 -3.446 1.00 14.42 526 GLU A O 1
ATOM 2240 N N . ALA A 1 148 ? 5.980 -37.954 -3.963 1.00 20.01 527 ALA A N 1
ATOM 2241 C CA . ALA A 1 148 ? 6.579 -38.118 -2.649 1.00 16.66 527 ALA A CA 1
ATOM 2242 C C . ALA A 1 148 ? 7.762 -37.148 -2.486 1.00 14.47 527 ALA A C 1
ATOM 2243 O O . ALA A 1 148 ? 7.955 -36.581 -1.414 1.00 15.01 527 ALA A O 1
ATOM 2250 N N . LEU A 1 149 ? 8.553 -36.966 -3.528 1.00 15.13 528 LEU A N 1
ATOM 2251 C CA . LEU A 1 149 ? 9.683 -36.073 -3.436 1.00 17.74 528 LEU A CA 1
ATOM 2252 C C . LEU A 1 149 ? 9.181 -34.648 -3.278 1.00 19.22 528 LEU A C 1
ATOM 2253 O O . LEU A 1 149 ? 9.687 -33.884 -2.466 1.00 17.10 528 LEU A O 1
ATOM 2269 N N . GLN A 1 150 ? 8.182 -34.288 -4.077 1.00 17.80 529 GLN A N 1
ATOM 2270 C CA . GLN A 1 150 ? 7.564 -32.994 -3.972 1.00 15.35 529 GLN A CA 1
ATOM 2271 C C . GLN A 1 150 ? 7.032 -32.753 -2.551 1.00 19.41 529 GLN A C 1
ATOM 2272 O O . GLN A 1 150 ? 7.220 -31.683 -1.975 1.00 15.02 529 GLN A O 1
ATOM 2286 N N . GLU A 1 151 ? 6.358 -33.741 -1.966 1.00 14.73 530 GLU A N 1
ATOM 2287 C CA . GLU A 1 151 ? 5.801 -33.536 -0.631 1.00 15.59 530 GLU A CA 1
ATOM 2288 C C . GLU A 1 151 ? 6.925 -33.308 0.374 1.00 16.62 530 GLU A C 1
ATOM 2289 O O . GLU A 1 151 ? 6.801 -32.480 1.249 1.00 18.86 530 GLU A O 1
ATOM 2301 N N . THR A 1 152 ? 8.015 -34.058 0.213 1.00 13.29 531 THR A N 1
ATOM 2302 C CA . THR A 1 152 ? 9.190 -33.943 1.051 1.00 18.53 531 THR A CA 1
ATOM 2303 C C . THR A 1 152 ? 9.755 -32.536 0.987 1.00 19.96 531 THR A C 1
ATOM 2304 O O . THR A 1 152 ? 9.985 -31.903 2.025 1.00 15.01 531 THR A O 1
ATOM 2315 N 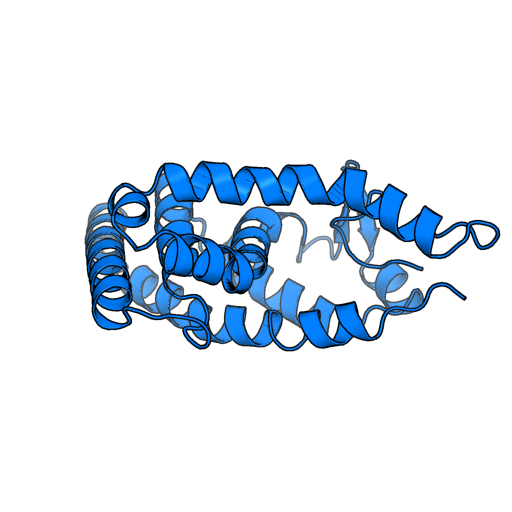N . LEU A 1 153 ? 9.973 -32.047 -0.229 1.00 15.25 532 LEU A N 1
ATOM 2316 C CA . LEU A 1 153 ? 10.582 -30.715 -0.386 1.00 20.37 532 LEU A CA 1
ATOM 2317 C C . LEU A 1 153 ? 9.693 -29.616 0.138 1.00 14.55 532 LEU A C 1
ATOM 2318 O O . LEU A 1 153 ? 10.161 -28.648 0.737 1.00 17.41 532 LEU A O 1
ATOM 2334 N N . ILE A 1 154 ? 8.396 -29.755 -0.112 1.00 13.74 533 ILE A N 1
ATOM 2335 C CA . ILE A 1 154 ? 7.404 -28.798 0.345 1.00 15.94 533 ILE A CA 1
ATOM 2336 C C . ILE A 1 154 ? 7.341 -28.680 1.880 1.00 19.04 533 ILE A C 1
ATOM 2337 O O . ILE A 1 154 ? 7.247 -27.583 2.408 1.00 18.49 533 ILE A O 1
ATOM 2353 N N . ARG A 1 155 ? 7.346 -29.813 2.586 1.00 13.63 534 ARG A N 1
ATOM 2354 C CA . ARG A 1 155 ? 7.461 -29.803 4.044 1.00 16.72 534 ARG A CA 1
ATOM 2355 C C . ARG A 1 155 ? 8.744 -29.091 4.463 1.00 17.89 534 ARG A C 1
ATOM 2356 O O . ARG A 1 155 ? 8.724 -28.301 5.418 1.00 15.08 534 ARG A O 1
ATOM 2377 N N . ALA A 1 156 ? 9.849 -29.356 3.761 1.00 15.28 535 ALA A N 1
ATOM 2378 C CA . ALA A 1 156 ? 11.124 -28.726 4.123 1.00 20.13 535 ALA A CA 1
ATOM 2379 C C . ALA A 1 156 ? 11.000 -27.209 3.961 1.00 14.96 535 ALA A C 1
ATOM 2380 O O . ALA A 1 156 ? 11.466 -26.437 4.803 1.00 16.32 535 ALA A O 1
ATOM 2387 N N . LEU A 1 157 ? 10.388 -26.809 2.860 1.00 13.73 536 LEU A N 1
ATOM 2388 C CA . LEU A 1 157 ? 10.114 -25.406 2.596 1.00 16.10 536 LEU A CA 1
ATOM 2389 C C . LEU A 1 157 ? 9.214 -24.810 3.689 1.00 21.90 536 LEU A C 1
ATOM 2390 O O . LEU A 1 157 ? 9.490 -23.713 4.164 1.00 17.70 536 LEU A O 1
ATOM 2406 N N . ARG A 1 158 ? 8.165 -25.518 4.116 1.00 13.63 537 ARG A N 1
ATOM 2407 C CA . ARG A 1 158 ? 7.321 -24.959 5.178 1.00 17.63 537 ARG A CA 1
ATOM 2408 C C . ARG A 1 158 ? 8.105 -24.755 6.463 1.00 20.93 537 ARG A C 1
ATOM 2409 O O . ARG A 1 158 ? 7.999 -23.723 7.143 1.00 13.49 537 ARG A O 1
ATOM 2417 N N . THR A 1 159 ? 8.938 -25.724 6.784 1.00 15.20 538 THR A N 1
ATOM 2418 C CA . THR A 1 159 ? 9.731 -25.639 7.987 1.00 20.57 538 THR A CA 1
ATOM 2419 C C . THR A 1 159 ? 10.719 -24.472 7.939 1.00 23.53 538 THR A C 1
ATOM 2420 O O . THR A 1 159 ? 10.899 -23.765 8.930 1.00 22.10 538 THR A O 1
ATOM 2431 N N . LEU A 1 160 ? 11.340 -24.252 6.780 1.00 18.54 539 LEU A N 1
ATOM 2432 C CA . LEU A 1 160 ? 12.277 -23.154 6.635 1.00 16.68 539 LEU A CA 1
ATOM 2433 C C . LEU A 1 160 ? 11.600 -21.769 6.706 1.00 20.26 539 LEU A C 1
ATOM 2434 O O . LEU A 1 160 ? 12.155 -20.808 7.267 1.00 15.26 539 LEU A O 1
ATOM 2450 N N . ILE A 1 161 ? 10.440 -21.644 6.074 1.00 16.55 540 ILE A N 1
ATOM 2451 C CA . ILE A 1 161 ? 9.738 -20.363 6.072 1.00 18.80 540 ILE A CA 1
ATOM 2452 C C . ILE A 1 161 ? 9.241 -20.089 7.492 1.00 24.70 540 ILE A C 1
ATOM 2453 O O . ILE A 1 161 ? 9.249 -18.938 7.942 1.00 18.88 540 ILE A O 1
ATOM 2469 N N . MET A 1 162 ? 8.853 -21.140 8.220 1.00 24.58 541 MET A N 1
ATOM 2470 C CA . MET A 1 162 ? 8.343 -20.952 9.577 1.00 25.76 541 MET A CA 1
ATOM 2471 C C . MET A 1 162 ? 9.467 -20.556 10.544 1.00 24.55 541 MET A C 1
ATOM 2472 O O . MET A 1 162 ? 9.233 -19.784 11.470 1.00 23.01 541 MET A O 1
ATOM 2486 N N . LYS A 1 163 ? 10.674 -21.092 10.334 1.00 24.62 542 LYS A N 1
ATOM 2487 C CA . LYS A 1 163 ? 11.861 -20.656 11.070 1.00 23.09 542 LYS A CA 1
ATOM 2488 C C . LYS A 1 163 ? 12.235 -19.210 10.717 1.00 27.44 542 LYS A C 1
ATOM 2489 O O . LYS A 1 163 ? 12.521 -18.414 11.607 1.00 28.68 542 LYS A O 1
ATOM 2508 N N . ASN A 1 164 ? 12.245 -18.862 9.437 1.00 26.09 543 ASN A N 1
ATOM 2509 C CA . ASN A 1 164 ? 12.720 -17.528 9.030 1.00 22.34 543 ASN A CA 1
ATOM 2510 C C . ASN A 1 164 ? 11.694 -16.429 9.134 1.00 24.11 543 ASN A C 1
ATOM 2511 O O . ASN A 1 164 ? 12.048 -15.247 9.140 1.00 22.10 543 ASN A O 1
ATOM 2522 N N . HIS A 1 165 ? 10.424 -16.810 9.197 1.00 20.53 544 HIS A N 1
ATOM 2523 C CA . HIS A 1 165 ? 9.334 -15.842 9.189 1.00 27.40 544 HIS A CA 1
ATOM 2524 C C . HIS A 1 165 ? 8.216 -16.268 10.145 1.00 27.36 544 HIS A C 1
ATOM 2525 O O . HIS A 1 165 ? 7.113 -16.548 9.722 1.00 25.60 544 HIS A O 1
ATOM 2540 N N . PRO A 1 166 ? 8.502 -16.284 11.449 1.00 37.85 545 PRO A N 1
ATOM 2541 C CA . PRO A 1 166 ? 7.595 -16.940 12.398 1.00 33.53 545 PRO A CA 1
ATOM 2542 C C . PRO A 1 166 ? 6.246 -16.255 12.481 1.00 31.59 545 PRO A C 1
ATOM 2543 O O . PRO A 1 166 ? 5.272 -16.870 12.887 1.00 30.99 545 PRO A O 1
ATOM 2554 N N . ASN A 1 167 ? 6.206 -14.989 12.094 1.00 32.73 546 ASN A N 1
ATOM 2555 C CA . ASN A 1 167 ? 4.974 -14.229 12.103 1.00 35.02 546 ASN A CA 1
ATOM 2556 C C . ASN A 1 167 ? 4.497 -13.917 10.698 1.00 36.73 546 ASN A C 1
ATOM 2557 O O . ASN A 1 167 ? 3.736 -12.972 10.497 1.00 34.44 546 ASN A O 1
ATOM 2568 N N . GLU A 1 168 ? 4.934 -14.697 9.714 1.00 30.61 547 GLU A N 1
ATOM 2569 C CA . GLU A 1 168 ? 4.440 -14.447 8.370 1.00 31.50 547 GLU A CA 1
ATOM 2570 C C . GLU A 1 168 ? 4.419 -15.719 7.555 1.00 26.16 547 GLU A C 1
ATOM 2571 O O . GLU A 1 168 ? 5.032 -15.814 6.502 1.00 25.94 547 GLU A O 1
ATOM 2583 N N . ALA A 1 169 ? 3.660 -16.674 8.054 1.00 31.11 548 ALA A N 1
ATOM 2584 C CA . ALA A 1 169 ? 3.552 -17.984 7.460 1.00 23.42 548 ALA A CA 1
ATOM 2585 C C . ALA A 1 169 ? 2.958 -17.918 6.071 1.00 25.42 548 ALA A C 1
ATOM 2586 O O . ALA A 1 169 ? 3.165 -18.833 5.271 1.00 30.33 548 ALA A O 1
ATOM 2593 N N . SER A 1 170 ? 2.224 -16.843 5.779 1.00 27.42 549 SER A N 1
ATOM 2594 C CA . SER A 1 170 ? 1.591 -16.682 4.468 1.00 32.00 549 SER A CA 1
ATOM 2595 C C . SER A 1 170 ? 2.594 -16.635 3.308 1.00 26.90 549 SER A C 1
ATOM 2596 O O . SER A 1 170 ? 2.221 -16.808 2.151 1.00 18.95 549 SER A O 1
ATOM 2604 N N . ILE A 1 171 ? 3.866 -16.405 3.609 1.00 22.45 550 ILE A N 1
ATOM 2605 C CA . ILE A 1 171 ? 4.893 -16.458 2.588 1.00 19.09 550 ILE A CA 1
ATOM 2606 C C . ILE A 1 171 ? 4.955 -17.853 1.967 1.00 22.64 550 ILE A C 1
ATOM 2607 O O . ILE A 1 171 ? 5.059 -17.973 0.749 1.00 15.91 550 ILE A O 1
ATOM 2623 N N . PHE A 1 172 ? 4.893 -18.889 2.813 1.00 19.58 551 PHE A N 1
ATOM 2624 C CA . PHE A 1 172 ? 4.814 -20.280 2.342 1.00 18.17 551 PHE A CA 1
ATOM 2625 C C . PHE A 1 172 ? 3.692 -20.481 1.319 1.00 19.46 551 PHE A C 1
ATOM 2626 O O . PHE A 1 172 ? 3.912 -20.959 0.193 1.00 17.71 551 PHE A O 1
ATOM 2643 N N . THR A 1 173 ? 2.487 -20.082 1.693 1.00 23.21 552 THR A N 1
ATOM 2644 C CA . THR A 1 173 ? 1.349 -20.245 0.821 1.00 24.72 552 THR A CA 1
ATOM 2645 C C . THR A 1 173 ? 1.525 -19.438 -0.464 1.00 19.20 552 THR A C 1
ATOM 2646 O O . THR A 1 173 ? 1.226 -19.917 -1.548 1.00 18.10 552 THR A O 1
ATOM 2657 N N . LYS A 1 174 ? 2.033 -18.219 -0.346 1.00 17.47 553 LYS A N 1
ATOM 2658 C CA . LYS A 1 174 ? 2.254 -17.392 -1.511 1.00 16.01 553 LYS A CA 1
ATOM 2659 C C . LYS A 1 174 ? 3.192 -18.041 -2.526 1.00 22.48 553 LYS A C 1
ATOM 2660 O O . LYS A 1 174 ? 2.984 -17.915 -3.740 1.00 17.59 553 LYS A O 1
ATOM 2679 N N . LEU A 1 175 ? 4.211 -18.741 -2.036 1.00 17.72 554 LEU A N 1
ATOM 2680 C CA . LEU A 1 175 ? 5.170 -19.404 -2.922 1.00 13.08 554 LEU A CA 1
ATOM 2681 C C . LEU A 1 175 ? 4.508 -20.546 -3.687 1.00 16.78 554 LEU A C 1
ATOM 2682 O O . LEU A 1 175 ? 4.724 -20.701 -4.885 1.00 13.68 554 LEU A O 1
ATOM 2698 N N . LEU A 1 176 ? 3.694 -21.342 -2.992 1.00 15.98 555 LEU A N 1
ATOM 2699 C CA . LEU A 1 176 ? 2.980 -22.437 -3.646 1.00 15.15 555 LEU A CA 1
ATOM 2700 C C . LEU A 1 176 ? 2.058 -21.861 -4.730 1.00 14.29 555 LEU A C 1
ATOM 2701 O O . LEU A 1 176 ? 1.915 -22.432 -5.789 1.00 16.80 555 LEU A O 1
ATOM 2717 N N . LEU A 1 177 ? 1.462 -20.711 -4.475 1.00 16.56 556 LEU A N 1
ATOM 2718 C CA . LEU A 1 177 ? 0.576 -20.100 -5.463 1.00 19.68 556 LEU A CA 1
ATOM 2719 C C . LEU A 1 177 ? 1.289 -19.592 -6.724 1.00 18.07 556 LEU A C 1
ATOM 2720 O O . LEU A 1 177 ? 0.640 -19.348 -7.756 1.00 19.85 556 LEU A O 1
ATOM 2736 N N . LYS A 1 178 ? 2.615 -19.502 -6.686 1.00 12.51 557 LYS A N 1
ATOM 2737 C CA . LYS A 1 178 ? 3.388 -19.175 -7.876 1.00 10.54 557 LYS A CA 1
ATOM 2738 C C . LYS A 1 178 ? 3.567 -20.351 -8.847 1.00 15.64 557 LYS A C 1
ATOM 2739 O O . LYS A 1 178 ? 3.955 -20.137 -10.002 1.00 11.34 557 LYS A O 1
ATOM 2758 N N . LEU A 1 179 ? 3.282 -21.574 -8.402 1.00 9.76 558 LEU A N 1
ATOM 2759 C CA . LEU A 1 179 ? 3.410 -22.736 -9.278 1.00 10.38 558 LEU A CA 1
ATOM 2760 C C . LEU A 1 179 ? 2.484 -22.703 -10.507 1.00 11.57 558 LEU A C 1
ATOM 2761 O O . LEU A 1 179 ? 2.953 -22.943 -11.619 1.00 12.92 558 LEU A O 1
ATOM 2777 N N . PRO A 1 180 ? 1.172 -22.387 -10.335 1.00 15.83 559 PRO A N 1
ATOM 2778 C CA . PRO A 1 180 ? 0.329 -22.285 -11.546 1.00 17.20 559 PRO A CA 1
ATOM 2779 C C . PRO A 1 180 ? 0.693 -21.097 -12.441 1.00 13.72 559 PRO A C 1
ATOM 2780 O O . PRO A 1 180 ? 0.519 -21.154 -13.648 1.00 9.60 559 PRO A O 1
ATOM 2791 N N . ASP A 1 181 ? 1.183 -20.028 -11.832 1.00 17.30 560 ASP A N 1
ATOM 2792 C CA . ASP A 1 181 ? 1.687 -18.893 -12.577 1.00 17.09 560 ASP A CA 1
ATOM 2793 C C . ASP A 1 181 ? 2.896 -19.301 -13.423 1.00 12.42 560 ASP A C 1
ATOM 2794 O O . ASP A 1 181 ? 2.951 -18.997 -14.598 1.00 11.11 560 ASP A O 1
ATOM 2803 N N . LEU A 1 182 ? 3.860 -20.017 -12.839 1.00 10.15 561 LEU A N 1
ATOM 2804 C CA . LEU A 1 182 ? 4.955 -20.518 -13.653 1.00 14.86 561 LEU A CA 1
ATOM 2805 C C . LEU A 1 182 ? 4.490 -21.438 -14.800 1.00 16.11 561 LEU A C 1
ATOM 28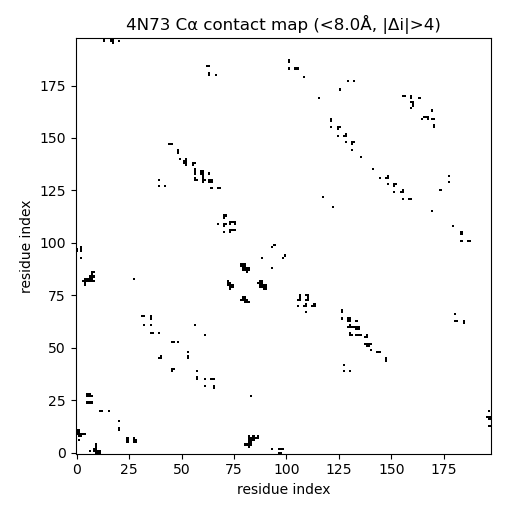06 O O . LEU A 1 182 ? 5.103 -21.466 -15.858 1.00 10.95 561 LEU A O 1
ATOM 2822 N N . ARG A 1 183 ? 3.431 -22.211 -14.583 1.00 11.57 562 ARG A N 1
ATOM 2823 C CA . ARG A 1 183 ? 2.977 -23.145 -15.607 1.00 11.37 562 ARG A CA 1
ATOM 2824 C C . ARG A 1 183 ? 2.361 -22.334 -16.733 1.00 13.98 562 ARG A C 1
ATOM 2825 O O . ARG A 1 183 ? 2.566 -22.635 -17.911 1.00 14.11 562 ARG A O 1
ATOM 2846 N N . SER A 1 184 ? 1.645 -21.263 -16.387 1.00 13.51 563 SER A N 1
ATOM 2847 C CA . SER A 1 184 ? 1.079 -20.393 -17.428 1.00 15.24 563 SER A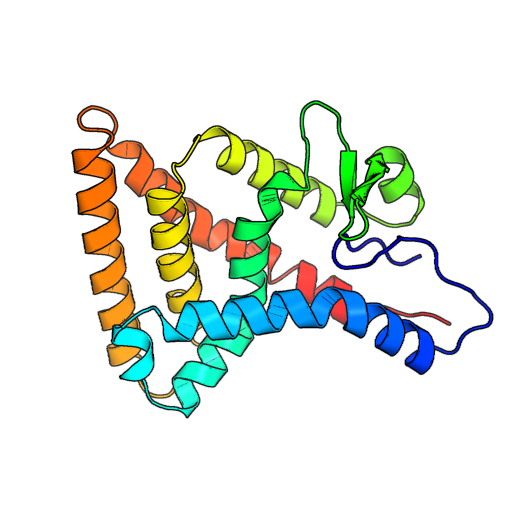 CA 1
ATOM 2848 C C . SER A 1 184 ? 2.192 -19.755 -18.267 1.00 12.59 563 SER A C 1
ATOM 2849 O O . SER A 1 184 ? 2.146 -19.800 -19.491 1.00 12.41 563 SER A O 1
ATOM 2857 N N . LEU A 1 185 ? 3.194 -19.176 -17.609 1.00 14.34 564 LEU A N 1
ATOM 2858 C CA . LEU A 1 185 ? 4.344 -18.629 -18.316 1.00 15.28 564 LEU A CA 1
ATOM 2859 C C . LEU A 1 185 ? 5.009 -19.688 -19.243 1.00 16.49 564 LEU A C 1
ATOM 2860 O O . LEU A 1 185 ? 5.418 -19.394 -20.374 1.00 14.36 564 LEU A O 1
ATOM 2876 N N . ASN A 1 186 ? 5.132 -20.915 -18.749 1.00 16.87 565 ASN A N 1
ATOM 2877 C CA . ASN A 1 186 ? 5.740 -21.993 -19.538 1.00 15.84 565 ASN A CA 1
ATOM 2878 C C . ASN A 1 186 ? 4.920 -22.272 -20.802 1.00 21.86 565 ASN A C 1
ATOM 2879 O O . ASN A 1 186 ? 5.483 -22.378 -21.890 1.00 15.66 565 ASN A O 1
ATOM 2890 N N A ASN A 1 187 ? 3.599 -22.381 -20.618 0.61 18.43 566 ASN A N 1
ATOM 28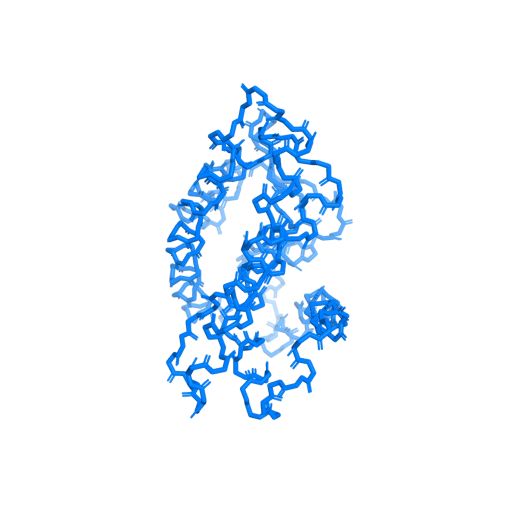91 N N B ASN A 1 187 ? 3.599 -22.379 -20.694 0.39 17.97 566 ASN A N 1
ATOM 2892 C CA A ASN A 1 187 ? 2.655 -22.637 -21.707 0.61 19.83 566 ASN A CA 1
ATOM 2893 C CA B ASN A 1 187 ? 2.815 -22.693 -21.888 0.39 20.28 566 ASN A CA 1
ATOM 2894 C C A ASN A 1 187 ? 2.790 -21.584 -22.851 0.61 21.27 566 ASN A C 1
ATOM 2895 C C B ASN A 1 187 ? 2.886 -21.559 -22.926 0.39 21.23 566 ASN A C 1
ATOM 2896 O O A ASN A 1 187 ? 2.936 -21.917 -24.025 0.61 23.02 566 ASN A O 1
ATOM 2897 O O B ASN A 1 187 ? 3.072 -21.807 -24.119 0.39 22.81 566 ASN A O 1
ATOM 2918 N N . MET A 1 188 ? 2.774 -20.314 -22.481 1.00 18.67 567 MET A N 1
ATOM 2919 C CA . MET A 1 188 ? 2.798 -19.203 -23.440 1.00 25.76 567 MET A CA 1
ATOM 2920 C C . MET A 1 188 ? 4.161 -19.070 -24.094 1.00 22.18 567 MET A C 1
ATOM 2921 O O . MET A 1 188 ? 4.315 -18.829 -25.298 1.00 16.06 567 MET A O 1
ATOM 2936 N N . HIS A 1 189 ? 5.179 -19.216 -23.278 1.00 20.81 568 HIS A N 1
ATOM 2937 C CA . HIS A 1 189 ? 6.521 -19.143 -23.798 1.00 16.73 568 HIS A CA 1
ATOM 2938 C C . HIS A 1 189 ? 6.829 -20.238 -24.837 1.00 21.99 568 HIS A C 1
ATOM 2939 O O . HIS A 1 189 ? 7.575 -20.027 -25.808 1.00 19.31 568 HIS A O 1
ATOM 2953 N N . SER A 1 190 ? 6.280 -21.415 -24.624 1.00 20.71 569 SER A N 1
ATOM 2954 C CA . SER A 1 190 ? 6.512 -22.508 -25.556 1.00 20.95 569 SER A CA 1
ATOM 2955 C C . SER A 1 190 ? 5.866 -22.197 -26.887 1.00 20.79 569 SER A C 1
ATOM 2956 O O . SER A 1 190 ? 6.432 -22.514 -27.920 1.00 26.42 569 SER A O 1
ATOM 2964 N N . GLU A 1 191 ? 4.706 -21.549 -26.872 1.00 18.11 570 GLU A N 1
ATOM 2965 C CA . GLU A 1 191 ? 4.111 -21.084 -28.122 1.00 22.75 570 GLU A CA 1
ATOM 2966 C C . GLU A 1 191 ? 5.035 -20.123 -28.861 1.00 26.80 570 GLU A C 1
ATOM 2967 O O . GLU A 1 191 ? 5.248 -20.265 -30.064 1.00 32.02 570 GLU A O 1
ATOM 2979 N N . GLU A 1 192 ? 5.590 -19.148 -28.147 1.00 19.10 571 GLU A N 1
ATOM 2980 C CA . GLU A 1 192 ? 6.490 -18.188 -28.771 1.00 20.15 571 GLU A CA 1
ATOM 2981 C C . GLU A 1 192 ? 7.709 -18.900 -29.332 1.00 28.57 571 GLU A C 1
ATOM 2982 O O . GLU A 1 192 ? 8.196 -18.552 -30.401 1.00 27.98 571 GLU A O 1
ATOM 2994 N N . LEU A 1 193 ? 8.194 -19.911 -28.609 1.00 21.54 572 LEU A N 1
ATOM 2995 C CA . LEU A 1 193 ? 9.447 -20.560 -28.964 1.00 29.79 572 LEU A CA 1
ATOM 2996 C C . LEU A 1 193 ? 9.256 -21.236 -30.295 1.00 35.63 572 LEU A C 1
ATOM 2997 O O . LEU A 1 193 ? 10.054 -21.057 -31.221 1.00 40.18 572 LEU A O 1
ATOM 3013 N N . LEU A 1 194 ? 8.168 -21.992 -30.387 1.00 33.97 573 LEU A N 1
ATOM 3014 C CA . LEU A 1 194 ? 7.865 -22.783 -31.571 1.00 37.27 573 LEU A CA 1
ATOM 3015 C C . LEU A 1 194 ? 7.448 -21.928 -32.781 1.00 41.22 573 LEU A C 1
ATOM 3016 O O . LEU A 1 194 ? 7.661 -22.324 -33.929 1.00 43.31 573 LEU A O 1
ATOM 3032 N N . ALA A 1 195 ? 6.882 -20.749 -32.527 1.00 38.93 574 ALA A N 1
ATOM 3033 C CA . ALA A 1 195 ? 6.465 -19.857 -33.603 1.00 36.27 574 ALA A CA 1
ATOM 3034 C C . ALA A 1 195 ? 7.614 -18.988 -34.099 1.00 38.36 574 ALA A C 1
ATOM 3035 O O . ALA A 1 195 ? 7.407 -18.102 -34.928 1.00 47.93 574 ALA A O 1
ATOM 3042 N N . PHE A 1 196 ? 8.823 -19.230 -33.601 1.00 38.81 575 PHE A N 1
ATOM 3043 C CA . PHE A 1 196 ? 9.954 -18.376 -33.946 1.00 33.63 575 PHE A CA 1
ATOM 3044 C C . PHE A 1 196 ? 10.535 -18.628 -35.351 1.00 43.15 575 PHE A C 1
ATOM 3045 O O . PHE A 1 196 ? 11.022 -19.717 -35.635 1.00 32.72 575 PHE A O 1
ATOM 3062 N N . LYS A 1 197 ? 10.510 -17.591 -36.194 1.00 38.86 576 LYS A N 1
ATOM 3063 C CA . LYS A 1 197 ? 11.101 -17.626 -37.535 1.00 44.22 576 LYS A CA 1
ATOM 3064 C C . LYS A 1 197 ? 12.242 -16.603 -37.699 1.00 47.94 576 LYS A C 1
ATOM 3065 O O . LYS A 1 197 ? 12.225 -15.514 -37.097 1.00 41.61 576 LYS A O 1
ATOM 3069 N N . VAL A 1 198 ? 13.217 -16.941 -38.534 1.00 54.95 577 VAL A N 1
ATOM 3070 C CA . VAL A 1 198 ? 14.353 -16.055 -38.771 1.00 53.08 577 VAL A CA 1
ATOM 3071 C C . VAL A 1 198 ? 14.289 -15.415 -40.148 1.00 65.24 577 VAL A C 1
ATOM 3072 O O . VAL A 1 198 ? 14.838 -14.333 -40.343 1.00 66.19 577 VAL A O 1
ATOM 3076 N N . HIS A 1 199 ? 13.608 -16.095 -41.075 1.00 72.44 578 HIS A N 1
ATOM 3077 C CA . HIS A 1 199 ? 13.541 -15.756 -42.507 1.00 80.11 578 HIS A CA 1
ATOM 3078 C C . HIS A 1 199 ? 14.560 -16.572 -43.294 1.00 77.22 578 HIS A C 1
ATOM 3079 O O . HIS A 1 199 ? 14.707 -17.775 -43.080 1.00 88.43 578 HIS A O 1
#

Organism: Homo sapiens (NCBI:txid9606)

Radius of gyration: 17.73 Å; Cα contacts (8 Å, |Δi|>4): 198; chains: 1; bounding box: 26×44×56 Å